Protein AF-A0A8J2KFT9-F1 (afdb_monomer)

InterPro domains:
  IPR001251 CRAL-TRIO lipid binding domain [PF00650] (32-192)
  IPR001251 CRAL-TRIO lipid binding domain [PS50191] (22-198)
  IPR001251 CRAL-TRIO lipid binding domain [SM00516] (22-195)
  IPR001251 CRAL-TRIO lipid binding domain [cd00170] (36-193)

Secondary structure (DSSP, 8-state):
-HHHHHHHHHHTTGGGTTTPPPPGGGTTSS-EEEEEE-TTS-EEEEE-GGG--HHHHHHHS-TTGGGHHHHHHHHHHHHHHTT-B-TTSPBP--EEEEEE-TT--GGG--HHHHHHHHHHHHHHHHHSTT-EEEEEEES--TTHHHHHHHHGGGS-HHHHTTEEE--S-HHHHHHHHHHHS-TTTS-GGGTSS-------

Sequence (200 aa):
MLRKHIQWRELVQYDQISSWDLPDDLHGLLPQGFIGYDDNNFPILLALVGRWNAKKIVQGTSREDAVKPHWKSYDSMKKRMKGKFTKEGVPVTQMSAIVDLSELSLLQGTLQVFRALSDFARGFEANFPELLKTCVVINSPWFLPMFFKFIKPFLSPKTTDKIQFYGYNRDEWVEALRKIFPESSLPTIYGGTNDNYKIS

Radius of gyration: 16.46 Å; Cα contacts (8 Å, |Δi|>4): 327; chains: 1; bounding box: 35×46×44 Å

Foldseek 3Di:
DVVVLVVVCVVLVLVCLLVDDDPPVQPPQWWKFWQAAFLFQATEIETAPLSHPLVCLLVVDPLSVSLSVVSNRVVVRQVSQPPGGGPVRHRHQAHEYEYENQNHDPVSPDPSSLSSLQVNLLCCVVHPPPRYPAYEYEQQDPCNVVSCVSNVVNHDPVHVVRYDYYHHPLVVSLVVCVVTGPLCRDDVSSPHDRPPTDID

Organism: NCBI:txid39272

Structure (mmCIF, N/CA/C/O backbone):
data_AF-A0A8J2KFT9-F1
#
_entry.id   AF-A0A8J2KFT9-F1
#
loop_
_atom_site.group_PDB
_atom_site.id
_atom_site.type_symbol
_atom_site.label_atom_id
_atom_site.label_alt_id
_atom_site.label_comp_id
_atom_site.label_asym_id
_atom_site.label_entity_id
_atom_site.label_seq_id
_atom_site.pdbx_PDB_ins_code
_atom_site.Cartn_x
_atom_site.Cartn_y
_atom_site.Cartn_z
_atom_site.occupancy
_atom_site.B_iso_or_equiv
_atom_site.auth_seq_id
_atom_site.auth_comp_id
_atom_site.auth_asym_id
_atom_site.auth_atom_id
_atom_site.pdbx_PDB_model_num
ATOM 1 N N . MET A 1 1 ? 5.141 21.566 7.202 1.00 79.94 1 MET A N 1
ATOM 2 C CA . MET A 1 1 ? 4.456 20.370 6.664 1.00 79.94 1 MET A CA 1
ATOM 3 C C . MET A 1 1 ? 3.137 20.732 5.986 1.00 79.94 1 MET A C 1
ATOM 5 O O . MET A 1 1 ? 3.042 20.515 4.790 1.00 79.94 1 MET A O 1
ATOM 9 N N . LEU A 1 2 ? 2.192 21.402 6.662 1.00 89.69 2 LEU A N 1
ATOM 10 C CA . LEU A 1 2 ? 0.879 21.732 6.077 1.00 89.69 2 LEU A CA 1
ATOM 11 C C . LEU A 1 2 ? 0.918 22.587 4.789 1.00 89.69 2 LEU A C 1
ATOM 13 O O . LEU A 1 2 ? 0.276 22.228 3.813 1.00 89.69 2 LEU A O 1
ATOM 17 N N . ARG A 1 3 ? 1.709 23.671 4.732 1.00 93.75 3 ARG A N 1
ATOM 18 C CA . ARG A 1 3 ? 1.808 24.515 3.515 1.00 93.75 3 ARG A CA 1
ATOM 19 C C . ARG A 1 3 ? 2.285 23.738 2.280 1.00 93.75 3 ARG A C 1
ATOM 21 O O . ARG A 1 3 ? 1.729 23.900 1.204 1.00 93.75 3 ARG A O 1
ATOM 28 N N . LYS A 1 4 ? 3.282 22.862 2.459 1.00 92.69 4 LYS A N 1
ATOM 29 C CA . LYS A 1 4 ? 3.796 21.990 1.390 1.00 92.69 4 LYS A CA 1
ATOM 30 C C . LYS A 1 4 ? 2.744 20.974 0.942 1.00 92.69 4 LYS A C 1
ATOM 32 O O . LYS A 1 4 ? 2.638 20.712 -0.247 1.00 92.69 4 LYS A O 1
ATOM 37 N N . HIS A 1 5 ? 1.954 20.445 1.880 1.00 93.56 5 HIS A N 1
ATOM 38 C CA . HIS A 1 5 ? 0.833 19.568 1.553 1.00 93.56 5 HIS A CA 1
ATOM 39 C C . HIS A 1 5 ? -0.217 20.287 0.698 1.00 93.56 5 HIS A C 1
ATOM 41 O O . HIS A 1 5 ? -0.624 19.745 -0.319 1.00 93.56 5 HIS A O 1
ATOM 47 N N . ILE A 1 6 ? -0.613 21.514 1.060 1.00 94.44 6 ILE A N 1
ATOM 48 C CA . ILE A 1 6 ? -1.585 22.307 0.283 1.00 94.44 6 ILE A CA 1
ATOM 49 C C . ILE A 1 6 ? -1.083 22.526 -1.151 1.00 94.44 6 ILE A C 1
ATOM 51 O O . ILE A 1 6 ? -1.796 22.206 -2.095 1.00 94.44 6 ILE A O 1
ATOM 55 N N . GLN A 1 7 ? 0.174 22.949 -1.314 1.00 94.12 7 GLN A N 1
ATOM 56 C CA . GLN A 1 7 ? 0.791 23.101 -2.637 1.00 94.12 7 GLN A CA 1
ATOM 57 C C . GLN A 1 7 ? 0.803 21.785 -3.425 1.00 94.12 7 GLN A C 1
ATOM 59 O O . GLN A 1 7 ? 0.492 21.763 -4.610 1.00 94.12 7 GLN A O 1
ATOM 64 N N . TRP A 1 8 ? 1.133 20.667 -2.774 1.00 94.31 8 TRP A N 1
ATOM 65 C CA . TRP A 1 8 ? 1.099 19.356 -3.418 1.00 94.31 8 TRP A CA 1
ATOM 66 C C . TRP A 1 8 ? -0.312 18.977 -3.881 1.00 94.31 8 TRP A C 1
ATOM 68 O O . TRP A 1 8 ? -0.454 18.473 -4.992 1.00 94.31 8 TRP A O 1
ATOM 78 N N . ARG A 1 9 ? -1.352 19.251 -3.077 1.00 94.00 9 ARG A N 1
ATOM 79 C CA . ARG A 1 9 ? -2.749 18.977 -3.453 1.00 94.00 9 ARG A CA 1
ATOM 80 C C . ARG A 1 9 ? -3.152 19.728 -4.714 1.00 94.00 9 ARG A C 1
ATOM 82 O O . ARG A 1 9 ? -3.787 19.127 -5.573 1.00 94.00 9 ARG A O 1
ATOM 89 N N . GLU A 1 10 ? -2.775 21.001 -4.815 1.00 93.25 10 GLU A N 1
ATOM 90 C CA . GLU A 1 10 ? -3.020 21.824 -6.003 1.00 93.25 10 GLU A CA 1
ATOM 91 C C . GLU A 1 10 ? -2.288 21.247 -7.221 1.00 93.25 10 GLU A C 1
ATOM 93 O O . GLU A 1 10 ? -2.910 21.004 -8.253 1.00 93.25 10 GLU A O 1
ATOM 98 N N . LEU A 1 11 ? -0.993 20.938 -7.075 1.00 90.12 11 LEU A N 1
ATOM 99 C CA . LEU A 1 11 ? -0.152 20.411 -8.156 1.00 90.12 11 LEU A CA 1
ATOM 100 C C . LEU A 1 11 ? -0.664 19.088 -8.733 1.00 90.12 11 LEU A C 1
ATOM 102 O O . LEU A 1 11 ? -0.638 18.899 -9.945 1.00 90.12 11 LEU A O 1
ATOM 106 N N . VAL A 1 12 ? -1.111 18.162 -7.881 1.00 89.00 12 VAL A N 1
ATOM 107 C CA . VAL A 1 12 ? -1.587 16.842 -8.334 1.00 89.00 12 VAL A CA 1
ATOM 108 C C . VAL A 1 12 ? -3.100 16.781 -8.527 1.00 89.00 12 VAL A C 1
ATOM 110 O O . VAL A 1 12 ? -3.619 15.698 -8.802 1.00 89.00 12 VAL A O 1
ATOM 113 N N . GLN A 1 13 ? -3.802 17.910 -8.366 1.00 91.31 13 GLN A N 1
ATOM 114 C CA . GLN A 1 13 ? -5.266 17.988 -8.407 1.00 91.31 13 GLN A CA 1
ATOM 115 C C . GLN A 1 13 ? -5.924 16.970 -7.459 1.00 91.31 13 GLN A C 1
ATOM 117 O O . GLN A 1 13 ? -6.900 16.301 -7.798 1.00 91.31 13 GLN A O 1
ATOM 122 N N . TYR A 1 14 ? -5.369 16.824 -6.247 1.00 92.94 14 TYR A N 1
ATOM 123 C CA . TYR A 1 14 ? -5.754 15.756 -5.319 1.00 92.94 14 TYR A CA 1
ATOM 124 C C . TYR A 1 14 ? -7.242 15.814 -4.946 1.00 92.94 14 TYR A C 1
ATOM 126 O O . TYR A 1 14 ? -7.879 14.778 -4.796 1.00 92.94 14 TYR A O 1
ATOM 134 N N . ASP A 1 15 ? -7.826 17.009 -4.838 1.00 92.12 15 ASP A N 1
ATOM 135 C CA . ASP A 1 15 ? -9.256 17.181 -4.552 1.00 92.12 15 ASP A CA 1
ATOM 136 C C . ASP A 1 15 ? -10.173 16.603 -5.645 1.00 92.12 15 ASP A C 1
ATOM 138 O O . ASP A 1 15 ? -11.298 16.199 -5.354 1.00 92.12 15 ASP A O 1
ATOM 142 N N . GLN A 1 16 ? -9.684 16.502 -6.887 1.00 92.69 16 GLN A N 1
ATOM 143 C CA . GLN A 1 16 ? -10.397 15.887 -8.010 1.00 92.69 16 GLN A CA 1
ATOM 144 C C . GLN A 1 16 ? -9.904 14.465 -8.334 1.00 92.69 16 GLN A C 1
ATOM 146 O O . GLN A 1 16 ? -10.405 13.855 -9.276 1.00 92.69 16 GLN A O 1
ATOM 151 N N . ILE A 1 17 ? -8.975 13.888 -7.555 1.00 92.75 17 ILE A N 1
ATOM 152 C CA . ILE A 1 17 ? -8.309 12.611 -7.891 1.00 92.75 17 ILE A CA 1
ATOM 153 C C . ILE A 1 17 ? -9.275 11.431 -8.035 1.00 92.75 17 ILE A C 1
ATOM 155 O O . ILE A 1 17 ? -9.003 10.480 -8.759 1.00 92.75 17 ILE A O 1
ATOM 159 N N . SER A 1 18 ? -10.424 11.485 -7.361 1.00 88.56 18 SER A N 1
ATOM 160 C CA . SER A 1 18 ? -11.466 10.467 -7.510 1.00 88.56 18 SER A CA 1
ATOM 161 C C . SER A 1 18 ? -12.093 10.438 -8.901 1.00 88.56 18 SER A C 1
ATOM 163 O O . SER A 1 18 ? -12.503 9.367 -9.340 1.00 88.56 18 SER A O 1
ATOM 165 N N . SER A 1 19 ? -12.154 11.590 -9.568 1.00 88.56 19 SER A N 1
ATOM 166 C CA . SER A 1 19 ? -12.672 11.744 -10.930 1.00 88.56 19 SER A CA 1
ATOM 167 C C . SER A 1 19 ? -11.572 11.649 -11.987 1.00 88.56 19 SER A C 1
ATOM 169 O O . SER A 1 19 ? -11.867 11.704 -13.173 1.00 88.56 19 SER A O 1
ATOM 171 N N . TRP A 1 20 ? -10.304 11.556 -11.575 1.00 87.44 20 TRP A N 1
ATOM 172 C CA . TRP A 1 20 ? -9.208 11.308 -12.500 1.00 87.44 20 TRP A CA 1
ATOM 173 C C . TRP A 1 20 ? -9.267 9.858 -12.958 1.00 87.44 20 TRP A C 1
ATOM 175 O O . TRP A 1 20 ? -9.186 8.949 -12.126 1.00 87.44 20 TRP A O 1
ATOM 185 N N . ASP A 1 21 ? -9.382 9.642 -14.261 1.00 80.12 21 ASP A N 1
ATOM 186 C CA . ASP A 1 21 ? -9.360 8.311 -14.846 1.00 80.12 21 ASP A CA 1
ATOM 187 C C . ASP A 1 21 ? -7.985 7.989 -15.405 1.00 80.12 21 ASP A C 1
ATOM 189 O O . ASP A 1 21 ? -7.297 8.821 -16.003 1.00 80.12 21 ASP A O 1
ATOM 193 N N . LEU A 1 22 ? -7.572 6.757 -15.130 1.00 76.88 22 LEU A N 1
ATOM 194 C CA . LEU A 1 22 ? -6.366 6.210 -15.705 1.00 76.88 22 LEU A CA 1
ATOM 195 C C . LEU A 1 22 ? -6.661 5.970 -17.201 1.00 76.88 22 LEU A C 1
ATOM 197 O O . LEU A 1 22 ? -7.774 5.565 -17.527 1.00 76.88 22 LEU A O 1
ATOM 201 N N . PRO A 1 23 ? -5.722 6.241 -18.121 1.00 81.69 23 PRO A N 1
ATOM 202 C CA . PRO A 1 23 ? -5.913 5.897 -19.525 1.00 81.69 23 PRO A CA 1
ATOM 203 C C . PRO A 1 23 ? -6.321 4.426 -19.689 1.00 81.69 23 PRO A C 1
ATOM 205 O O . PRO A 1 23 ? -5.797 3.560 -18.983 1.00 81.69 23 PRO A O 1
ATOM 208 N N . ASP A 1 24 ? -7.244 4.144 -20.612 1.00 83.44 24 ASP A N 1
ATOM 209 C CA . ASP A 1 24 ? -7.849 2.812 -20.766 1.00 83.44 24 ASP A CA 1
ATOM 210 C C . ASP A 1 24 ? -6.809 1.701 -20.976 1.00 83.44 24 ASP A C 1
ATOM 212 O O . ASP A 1 24 ? -6.959 0.588 -20.472 1.00 83.44 24 ASP A O 1
AT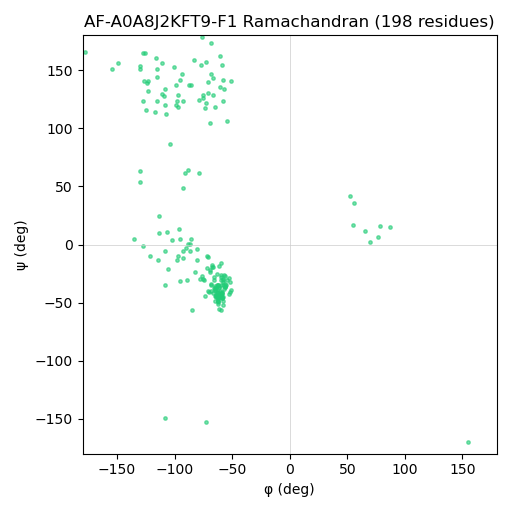OM 216 N N . ASP A 1 25 ? -5.711 2.001 -21.674 1.00 82.06 25 ASP A N 1
ATOM 217 C CA . ASP A 1 25 ? -4.616 1.066 -21.938 1.00 82.06 25 ASP A CA 1
ATOM 218 C C . ASP A 1 25 ? -3.774 0.730 -20.692 1.00 82.06 25 ASP A C 1
ATOM 220 O O . ASP A 1 25 ? -2.954 -0.202 -20.719 1.00 82.06 25 ASP A O 1
ATOM 224 N N . LEU A 1 26 ? -3.988 1.466 -19.601 1.00 81.69 26 LEU A N 1
ATOM 225 C CA . LEU A 1 26 ? -3.304 1.326 -18.325 1.00 81.69 26 LEU A CA 1
ATOM 226 C C . LEU A 1 26 ? -4.191 0.738 -17.214 1.00 81.69 26 LEU A C 1
ATOM 228 O O . LEU A 1 26 ? -3.684 0.418 -16.134 1.00 81.69 26 LEU A O 1
ATOM 232 N N . HIS A 1 27 ? -5.484 0.524 -17.474 1.00 84.25 27 HIS A N 1
ATOM 233 C CA . HIS A 1 27 ? -6.384 -0.184 -16.562 1.00 84.25 27 HIS A CA 1
ATOM 234 C C . HIS A 1 27 ? -5.895 -1.607 -16.247 1.00 84.25 27 HIS A C 1
ATOM 236 O O . HIS A 1 27 ? -5.340 -2.305 -17.096 1.00 84.25 27 HIS A O 1
ATOM 242 N N . GLY A 1 28 ? -6.072 -2.033 -14.991 1.00 85.69 28 GLY A N 1
ATOM 243 C CA . GLY A 1 28 ? -5.663 -3.357 -14.511 1.00 85.69 28 GLY A CA 1
ATOM 244 C C . GLY A 1 28 ? -4.149 -3.584 -14.401 1.00 85.69 28 GLY A C 1
ATOM 245 O O . GLY A 1 28 ? -3.729 -4.678 -14.032 1.00 85.69 28 GLY A O 1
ATOM 246 N N . LEU A 1 29 ? -3.304 -2.585 -14.688 1.00 89.31 29 LEU A N 1
ATOM 247 C CA . LEU A 1 29 ? -1.845 -2.725 -14.571 1.00 89.31 29 LEU A CA 1
ATOM 248 C C . LEU A 1 29 ? -1.320 -2.563 -13.140 1.00 89.31 29 LEU A C 1
ATOM 250 O O . LEU A 1 29 ? -0.156 -2.871 -12.888 1.00 89.31 29 LEU A O 1
ATOM 254 N N . LEU A 1 30 ? -2.140 -2.063 -12.216 1.00 90.56 30 LEU A N 1
ATOM 255 C CA . LEU A 1 30 ? -1.798 -1.879 -10.804 1.00 90.56 30 LEU A CA 1
ATOM 256 C C . LEU A 1 30 ? -2.891 -2.482 -9.915 1.00 90.56 30 LEU A C 1
ATOM 258 O O . LEU A 1 30 ? -3.535 -1.732 -9.180 1.00 90.56 30 LEU A O 1
ATOM 262 N N . PRO A 1 31 ? -3.110 -3.811 -9.972 1.00 93.81 31 PRO A N 1
ATOM 263 C CA . PRO A 1 31 ? -4.129 -4.472 -9.173 1.00 93.81 31 PRO A CA 1
ATOM 264 C C . PRO A 1 31 ? -3.957 -4.149 -7.687 1.00 93.81 31 PRO A C 1
ATOM 266 O O . PRO A 1 31 ? -3.038 -4.632 -7.016 1.00 93.81 31 PRO A O 1
ATOM 269 N N . GLN A 1 32 ? -4.852 -3.307 -7.178 1.00 94.56 32 GLN A N 1
ATOM 270 C CA . GLN A 1 32 ? -5.013 -2.999 -5.761 1.00 94.56 32 GLN A CA 1
ATOM 271 C C . GLN A 1 32 ? -6.478 -2.658 -5.446 1.00 94.56 32 GLN A C 1
ATOM 273 O O . GLN A 1 32 ? -7.239 -2.271 -6.329 1.00 94.56 32 GLN A O 1
ATOM 278 N N . GLY A 1 33 ? -6.915 -2.812 -4.199 1.00 94.19 33 GLY A N 1
ATOM 279 C CA . GLY A 1 33 ? -8.313 -2.554 -3.868 1.00 94.19 33 GLY A CA 1
ATOM 280 C C . GLY A 1 33 ? -8.674 -2.709 -2.402 1.00 94.19 33 GLY A C 1
ATOM 281 O O . GLY A 1 33 ? -7.926 -3.252 -1.593 1.00 94.19 33 GLY A O 1
ATOM 282 N N . PHE A 1 34 ? -9.854 -2.199 -2.065 1.00 96.50 34 PHE A N 1
ATOM 283 C CA . PHE A 1 34 ? -10.467 -2.382 -0.755 1.00 96.50 34 PHE A CA 1
ATOM 284 C C . PHE A 1 34 ? -11.026 -3.799 -0.634 1.00 96.50 34 PHE A C 1
ATOM 286 O O . PHE A 1 34 ? -11.823 -4.205 -1.480 1.00 96.50 34 PHE A O 1
ATOM 293 N N . ILE A 1 35 ? -10.671 -4.507 0.438 1.00 97.06 35 ILE A N 1
ATOM 294 C CA . ILE A 1 35 ? -11.149 -5.883 0.665 1.00 97.06 35 ILE A CA 1
ATOM 295 C C . ILE A 1 35 ? -12.049 -6.039 1.890 1.00 97.06 35 ILE A C 1
ATOM 297 O O . ILE A 1 35 ? -12.717 -7.053 2.026 1.00 97.06 35 ILE A O 1
ATOM 301 N N . GLY A 1 36 ? -12.112 -5.042 2.770 1.00 96.62 36 GLY A N 1
ATOM 302 C CA . GLY A 1 36 ? -12.897 -5.137 3.995 1.00 96.62 36 GLY A CA 1
ATOM 303 C C . GLY A 1 36 ? -12.373 -4.225 5.093 1.00 96.62 36 GLY A C 1
ATOM 304 O O . GLY A 1 36 ? -11.515 -3.370 4.864 1.00 96.62 36 GLY A O 1
ATOM 305 N N . TYR A 1 37 ? -12.905 -4.411 6.293 1.00 97.75 37 TYR A N 1
ATOM 306 C CA . TYR A 1 37 ? -12.496 -3.683 7.490 1.00 97.75 37 TYR A CA 1
ATOM 307 C C . TYR A 1 37 ? -11.875 -4.644 8.499 1.00 97.75 37 TYR A C 1
ATOM 309 O O . TYR A 1 37 ? -12.241 -5.817 8.546 1.00 97.75 37 TYR A O 1
ATOM 317 N N . ASP A 1 38 ? -10.954 -4.161 9.321 1.00 96.19 38 ASP A N 1
ATOM 318 C CA . ASP A 1 38 ? -10.579 -4.902 10.519 1.00 96.19 38 ASP A CA 1
ATOM 319 C C . ASP A 1 38 ? -11.645 -4.769 11.623 1.00 96.19 38 ASP A C 1
ATOM 321 O O . ASP A 1 38 ? -12.646 -4.059 11.479 1.00 96.19 38 ASP A O 1
ATOM 325 N N . ASP A 1 39 ? -11.406 -5.432 12.754 1.00 96.12 39 ASP A N 1
ATOM 326 C CA . ASP A 1 39 ? -12.308 -5.433 13.909 1.00 96.12 39 ASP A CA 1
ATOM 327 C C . ASP A 1 39 ? -12.586 -4.049 14.509 1.00 96.12 39 ASP A C 1
ATOM 329 O O . ASP A 1 39 ? -13.531 -3.900 15.285 1.00 96.12 39 ASP A O 1
ATOM 333 N N . ASN A 1 40 ? -11.775 -3.047 14.172 1.00 96.94 40 ASN A N 1
ATOM 334 C CA . ASN A 1 40 ? -11.889 -1.674 14.645 1.00 96.94 40 ASN A CA 1
ATOM 335 C C . ASN A 1 40 ? -12.248 -0.699 13.519 1.00 96.94 40 ASN A C 1
ATOM 337 O O . ASN A 1 40 ? -11.997 0.499 13.636 1.00 96.94 40 ASN A O 1
ATOM 341 N N . ASN A 1 41 ? -12.890 -1.193 12.455 1.00 97.56 41 ASN A N 1
ATOM 342 C CA . ASN A 1 41 ? -13.367 -0.400 11.325 1.00 97.56 41 ASN A CA 1
ATOM 343 C C . ASN A 1 41 ? -12.261 0.260 10.481 1.00 97.56 41 ASN A C 1
ATOM 345 O O . ASN A 1 41 ? -12.577 1.092 9.622 1.00 97.56 41 ASN A O 1
ATOM 349 N N . PHE A 1 42 ? -10.986 -0.102 10.654 1.00 98.00 42 PHE A N 1
ATOM 350 C CA . PHE A 1 42 ? -9.926 0.391 9.777 1.00 98.00 42 PHE A CA 1
ATOM 351 C C . PHE A 1 42 ? -10.010 -0.339 8.426 1.00 98.00 42 PHE A C 1
ATOM 353 O O . PHE A 1 42 ? -10.034 -1.572 8.399 1.00 98.00 42 PHE A O 1
ATOM 360 N N . PRO A 1 43 ? -10.089 0.374 7.287 1.00 98.06 43 PRO A N 1
ATOM 361 C CA . PRO A 1 43 ? -10.163 -0.266 5.981 1.00 98.06 43 PRO A CA 1
ATOM 362 C C . PRO A 1 43 ? -8.850 -0.970 5.629 1.00 98.06 43 PRO A C 1
ATOM 364 O O . PRO A 1 43 ? -7.760 -0.503 5.973 1.00 98.06 43 PRO A O 1
ATOM 367 N N . ILE A 1 44 ? -8.976 -2.077 4.901 1.00 98.25 44 ILE A N 1
ATOM 368 C CA . ILE A 1 44 ? -7.866 -2.919 4.464 1.00 98.25 44 ILE A CA 1
ATOM 369 C C . ILE A 1 44 ? -7.683 -2.741 2.954 1.00 98.25 44 ILE A C 1
ATOM 371 O O . ILE A 1 44 ? -8.597 -3.010 2.166 1.00 98.25 44 ILE A O 1
ATOM 375 N N . LEU A 1 45 ? -6.496 -2.282 2.558 1.00 97.88 45 LEU A N 1
ATOM 376 C CA . LEU A 1 45 ? -6.047 -2.235 1.169 1.00 97.88 45 LEU A CA 1
ATOM 377 C C . LEU A 1 45 ? -5.269 -3.517 0.848 1.00 97.88 45 LEU A C 1
ATOM 379 O O . LEU A 1 45 ? -4.257 -3.790 1.485 1.00 97.88 45 LEU A O 1
ATOM 383 N N . LEU A 1 46 ? -5.690 -4.260 -0.169 1.00 98.00 46 LEU A N 1
ATOM 384 C CA . LEU A 1 46 ? -4.900 -5.330 -0.775 1.00 98.00 46 LEU A CA 1
ATOM 385 C C . LEU A 1 46 ? -4.190 -4.788 -2.014 1.00 98.00 46 LEU A C 1
ATOM 387 O O . LEU A 1 46 ? -4.841 -4.208 -2.879 1.00 98.00 46 LEU A O 1
ATOM 391 N N . ALA A 1 47 ? -2.881 -4.993 -2.119 1.00 97.19 47 ALA A N 1
ATOM 392 C CA . ALA A 1 47 ? -2.079 -4.611 -3.275 1.00 97.19 47 ALA A CA 1
ATOM 393 C C . ALA A 1 47 ? -1.330 -5.832 -3.821 1.00 97.19 47 ALA A C 1
ATOM 395 O O . ALA A 1 47 ? -0.450 -6.380 -3.157 1.00 97.19 47 ALA A O 1
ATOM 396 N N . LEU A 1 48 ? -1.655 -6.245 -5.048 1.00 96.94 48 LEU A N 1
ATOM 397 C CA . LEU A 1 48 ? -1.018 -7.380 -5.720 1.00 96.94 48 LEU A CA 1
ATOM 398 C C . LEU A 1 48 ? 0.223 -6.907 -6.478 1.00 96.94 48 LEU A C 1
ATOM 400 O O . LEU A 1 48 ? 0.272 -6.946 -7.706 1.00 96.94 48 LEU A O 1
ATOM 404 N N . VAL A 1 49 ? 1.217 -6.414 -5.740 1.00 95.50 49 VAL A N 1
ATOM 405 C CA . VAL A 1 49 ? 2.417 -5.770 -6.299 1.00 95.50 49 VAL A CA 1
ATOM 406 C C . VAL A 1 49 ? 3.181 -6.692 -7.246 1.00 95.50 49 VAL A C 1
ATOM 408 O O . VAL A 1 49 ? 3.693 -6.223 -8.261 1.00 95.50 49 VAL A O 1
ATOM 411 N N . GLY A 1 50 ? 3.210 -8.002 -6.981 1.00 93.50 50 GLY A N 1
ATOM 412 C CA . GLY A 1 50 ? 3.811 -8.963 -7.910 1.00 93.50 50 GLY A CA 1
ATOM 413 C C . GLY A 1 50 ? 3.206 -8.901 -9.320 1.00 93.50 50 GLY A C 1
ATOM 414 O O . GLY A 1 50 ? 3.925 -9.006 -10.307 1.00 93.50 50 GLY A O 1
ATOM 415 N N . ARG A 1 51 ? 1.904 -8.609 -9.421 1.00 94.88 51 ARG A N 1
ATOM 416 C CA . ARG A 1 51 ? 1.149 -8.524 -10.682 1.00 94.88 51 ARG A CA 1
ATOM 417 C C . ARG A 1 51 ? 1.182 -7.145 -11.333 1.00 94.88 51 ARG A C 1
ATOM 419 O O . ARG A 1 51 ? 0.553 -6.938 -12.368 1.00 94.88 51 ARG A O 1
ATOM 426 N N . TRP A 1 52 ? 1.872 -6.178 -10.736 1.00 94.31 52 TRP A N 1
ATOM 427 C CA . TRP A 1 52 ? 1.935 -4.834 -11.292 1.00 94.31 52 TRP A CA 1
ATOM 428 C C . TRP A 1 52 ? 2.773 -4.796 -12.567 1.00 94.31 52 TRP A C 1
ATOM 430 O O . TRP A 1 52 ? 3.948 -5.170 -12.577 1.00 94.31 52 TRP A O 1
ATOM 440 N N . ASN A 1 53 ? 2.232 -4.198 -13.623 1.00 93.19 53 ASN A N 1
ATOM 441 C CA . ASN A 1 53 ? 3.011 -3.820 -14.795 1.00 93.19 53 ASN A CA 1
ATOM 442 C C . ASN A 1 53 ? 3.552 -2.391 -14.642 1.00 93.19 53 ASN A C 1
ATOM 444 O O . ASN A 1 53 ? 3.245 -1.485 -15.420 1.00 93.19 53 ASN A O 1
ATOM 448 N N . ALA A 1 54 ? 4.383 -2.193 -13.615 1.00 90.38 54 ALA A N 1
ATOM 449 C CA . ALA A 1 54 ? 4.960 -0.889 -13.290 1.00 90.38 54 ALA A CA 1
ATOM 450 C C . ALA A 1 54 ? 5.772 -0.303 -14.455 1.00 90.38 54 ALA A C 1
ATOM 452 O O . ALA A 1 54 ? 5.781 0.908 -14.648 1.00 90.38 54 ALA A O 1
ATOM 453 N N . LYS A 1 55 ? 6.413 -1.158 -15.265 1.00 91.50 55 LYS A N 1
ATOM 454 C CA . LYS A 1 55 ? 7.157 -0.736 -16.457 1.00 91.50 55 LYS A CA 1
ATOM 455 C C . LYS A 1 55 ? 6.240 -0.073 -17.486 1.00 91.50 55 LYS A C 1
ATOM 457 O O . LYS A 1 55 ? 6.569 1.006 -17.962 1.00 91.50 55 LYS A O 1
ATOM 462 N N . LYS A 1 56 ? 5.098 -0.689 -17.811 1.00 91.50 56 LYS A N 1
ATOM 463 C CA . LYS A 1 56 ? 4.144 -0.111 -18.766 1.00 91.50 56 LYS A CA 1
ATOM 464 C C . LYS A 1 56 ? 3.544 1.195 -18.237 1.00 91.50 56 LYS A C 1
ATOM 466 O O . LYS A 1 56 ? 3.422 2.133 -19.010 1.00 91.50 56 LYS A O 1
ATOM 471 N N . ILE A 1 57 ? 3.278 1.297 -16.930 1.00 89.94 57 ILE A N 1
ATOM 472 C CA . ILE A 1 57 ? 2.832 2.554 -16.304 1.00 89.94 57 ILE A CA 1
ATOM 473 C C . ILE A 1 57 ? 3.872 3.664 -16.490 1.00 89.94 57 ILE A C 1
ATOM 475 O O . ILE A 1 57 ? 3.562 4.684 -17.091 1.00 89.94 57 ILE A O 1
ATOM 479 N N . VAL A 1 58 ? 5.122 3.462 -16.054 1.00 90.88 58 VAL A N 1
ATOM 480 C CA . VAL A 1 58 ? 6.147 4.525 -16.134 1.00 90.88 58 VAL A CA 1
ATOM 481 C C . VAL A 1 58 ? 6.552 4.884 -17.568 1.00 90.88 58 VAL A C 1
ATOM 483 O O . VAL A 1 58 ? 7.149 5.934 -17.780 1.00 90.88 58 VAL A O 1
ATOM 486 N N . GLN A 1 59 ? 6.261 4.017 -18.543 1.00 89.94 59 GLN A N 1
ATOM 487 C CA . GLN A 1 59 ? 6.472 4.279 -19.969 1.00 89.94 59 GLN A CA 1
ATOM 488 C C . GLN A 1 59 ? 5.265 4.951 -20.637 1.00 89.94 59 GLN A C 1
ATOM 490 O O . GLN A 1 59 ? 5.450 5.687 -21.603 1.00 89.94 59 GLN A O 1
ATOM 495 N N . GLY A 1 60 ? 4.053 4.675 -20.153 1.00 87.00 60 GLY A N 1
ATOM 496 C CA . GLY A 1 60 ? 2.797 5.179 -20.709 1.00 87.00 60 GLY A CA 1
ATOM 497 C C . GLY A 1 60 ? 2.304 6.478 -20.074 1.00 87.00 60 GLY A C 1
ATOM 498 O O . GLY A 1 60 ? 1.396 7.102 -20.612 1.00 87.00 60 GLY A O 1
ATOM 499 N N . THR A 1 61 ? 2.883 6.909 -18.950 1.00 86.31 61 THR A N 1
ATOM 500 C CA . THR A 1 61 ? 2.474 8.134 -18.248 1.00 86.31 61 THR A CA 1
ATOM 501 C C . THR A 1 61 ? 3.638 9.077 -17.981 1.00 86.31 61 THR A C 1
ATOM 503 O O . THR A 1 61 ? 4.807 8.689 -17.992 1.00 86.31 61 THR A O 1
ATOM 506 N N . SER A 1 62 ? 3.316 10.329 -17.642 1.00 87.56 62 SER A N 1
ATOM 507 C CA . SER A 1 62 ? 4.282 11.207 -16.983 1.00 87.56 62 SER A CA 1
ATOM 508 C C . SER A 1 62 ? 4.727 10.608 -15.639 1.00 87.56 62 SER A C 1
ATOM 510 O O . SER A 1 62 ? 4.068 9.731 -15.064 1.00 87.56 62 SER A O 1
ATOM 512 N N . ARG A 1 63 ? 5.855 11.092 -15.111 1.00 83.50 63 ARG A N 1
ATOM 513 C CA . ARG A 1 63 ? 6.368 10.677 -13.798 1.00 83.50 63 ARG A CA 1
ATOM 514 C C . ARG A 1 63 ? 5.384 11.027 -12.679 1.00 83.50 63 ARG A C 1
ATOM 516 O O . ARG A 1 63 ? 5.240 10.268 -11.725 1.00 83.50 63 ARG A O 1
ATOM 523 N N . GLU A 1 64 ? 4.714 12.165 -12.808 1.00 81.50 64 GLU A N 1
ATOM 524 C CA . GLU A 1 64 ? 3.704 12.667 -11.883 1.00 81.50 64 GLU A CA 1
ATOM 525 C C . GLU A 1 64 ? 2.435 11.804 -11.913 1.00 81.50 64 GLU A C 1
ATOM 527 O O . GLU A 1 64 ? 1.866 11.501 -10.862 1.00 81.50 64 GLU A O 1
ATOM 532 N N . ASP A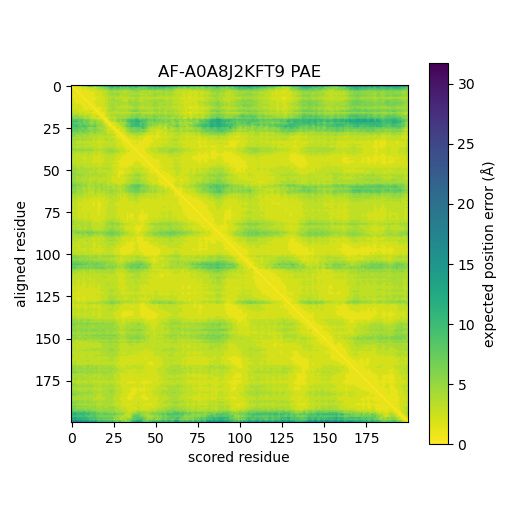 1 65 ? 2.015 11.364 -13.100 1.00 86.12 65 ASP A N 1
ATOM 533 C CA . ASP A 1 65 ? 0.822 10.532 -13.275 1.00 86.12 65 ASP A CA 1
ATOM 534 C C . ASP A 1 65 ? 1.047 9.074 -12.857 1.00 86.12 65 ASP A C 1
ATOM 536 O O . ASP A 1 65 ? 0.111 8.428 -12.386 1.00 86.12 65 ASP A O 1
ATOM 540 N N . ALA A 1 66 ? 2.285 8.572 -12.927 1.00 88.38 66 ALA A N 1
ATOM 541 C CA . ALA A 1 66 ? 2.618 7.189 -12.573 1.00 88.38 66 ALA A CA 1
ATOM 542 C C . ALA A 1 66 ? 2.228 6.817 -11.129 1.00 88.38 66 ALA A C 1
ATOM 544 O O . ALA A 1 66 ? 1.974 5.651 -10.830 1.00 88.38 66 ALA A O 1
ATOM 545 N N . VAL A 1 67 ? 2.163 7.802 -10.225 1.00 89.69 67 VAL A N 1
ATOM 546 C CA . VAL A 1 67 ? 1.803 7.608 -8.809 1.00 89.69 67 VAL A CA 1
ATOM 547 C C . VAL A 1 67 ? 0.334 7.917 -8.494 1.00 89.69 67 VAL A C 1
ATOM 549 O O . VAL A 1 67 ? -0.151 7.546 -7.421 1.00 89.69 67 VAL A O 1
ATOM 552 N N . LYS A 1 68 ? -0.403 8.566 -9.409 1.00 89.38 68 LYS A N 1
ATOM 553 C CA . LYS A 1 68 ? -1.815 8.945 -9.208 1.00 89.38 68 LYS A CA 1
ATOM 554 C C . LYS A 1 68 ? -2.742 7.772 -8.872 1.00 89.38 68 LYS A C 1
ATOM 556 O O . LYS A 1 68 ? -3.601 7.969 -8.008 1.00 89.38 68 LYS A O 1
ATOM 561 N N . PRO A 1 69 ? -2.569 6.553 -9.423 1.00 89.56 69 PRO A N 1
ATOM 562 C CA . PRO A 1 69 ? -3.378 5.400 -9.023 1.00 89.56 69 PRO A CA 1
ATOM 563 C C . PRO A 1 69 ? -3.323 5.100 -7.517 1.00 89.56 69 PRO A C 1
ATOM 565 O O . PRO A 1 69 ? -4.340 4.751 -6.909 1.00 89.56 69 PRO A O 1
ATOM 568 N N . HIS A 1 70 ? -2.165 5.295 -6.876 1.00 91.94 70 HIS A N 1
ATOM 569 C CA . HIS A 1 70 ? -2.043 5.134 -5.426 1.00 91.94 70 HIS A CA 1
ATOM 570 C C . HIS A 1 70 ? -2.757 6.257 -4.668 1.00 91.94 70 HIS A C 1
ATOM 572 O O . HIS A 1 70 ? -3.455 5.992 -3.691 1.00 91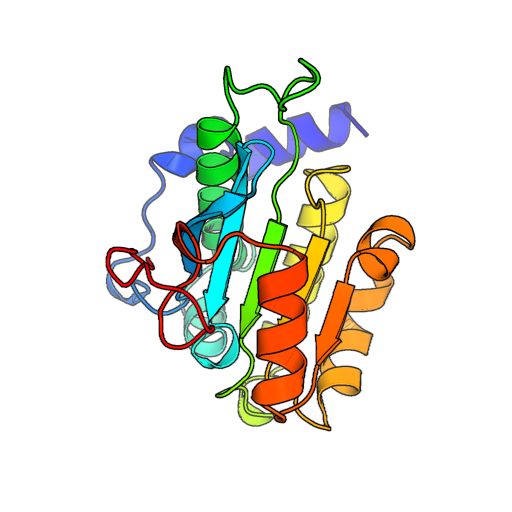.94 70 HIS A O 1
ATOM 578 N N . TRP A 1 71 ? -2.661 7.504 -5.141 1.00 93.44 71 TRP A N 1
ATOM 579 C CA . TRP A 1 71 ? -3.381 8.635 -4.545 1.00 93.44 71 TRP A CA 1
ATOM 580 C C . TRP A 1 71 ? -4.899 8.475 -4.641 1.00 93.44 71 TRP A C 1
ATOM 582 O O . TRP A 1 71 ? -5.587 8.716 -3.649 1.00 93.44 71 TRP A O 1
ATOM 592 N N . LYS A 1 72 ? -5.413 7.991 -5.780 1.00 92.31 72 LYS A N 1
ATOM 593 C CA . LYS A 1 72 ? -6.833 7.646 -5.961 1.00 92.31 72 LYS A CA 1
ATOM 594 C C . LYS A 1 72 ? -7.265 6.555 -4.978 1.00 92.31 72 LYS A C 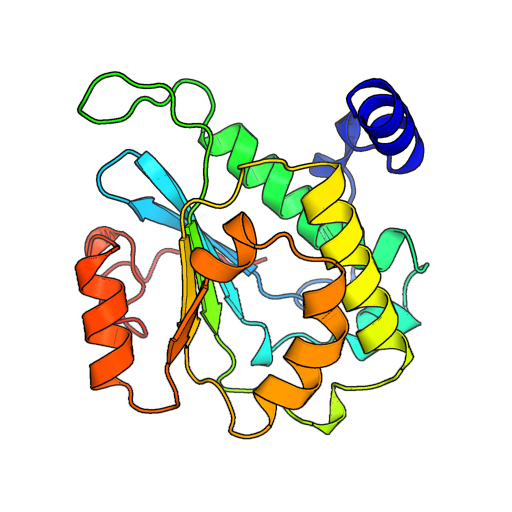1
ATOM 596 O O . LYS A 1 72 ? -8.300 6.686 -4.323 1.00 92.31 72 LYS A O 1
ATOM 601 N N . SER A 1 73 ? -6.439 5.523 -4.798 1.00 92.62 73 SER A N 1
ATOM 602 C CA . SER A 1 73 ? -6.696 4.457 -3.820 1.00 92.62 73 SER A CA 1
ATOM 603 C C . SER A 1 73 ? -6.742 4.994 -2.387 1.00 92.62 73 SER A C 1
ATOM 605 O O . SER A 1 73 ? -7.669 4.680 -1.643 1.00 92.62 73 SER A O 1
ATOM 607 N N . TYR A 1 74 ? -5.808 5.863 -1.999 1.00 94.50 74 TYR A N 1
ATOM 608 C CA . TYR A 1 74 ? -5.794 6.467 -0.663 1.00 94.50 74 TYR A CA 1
ATOM 609 C C . TYR A 1 74 ? -6.946 7.439 -0.429 1.00 94.50 74 TYR A C 1
ATOM 611 O O . TYR A 1 74 ? -7.483 7.478 0.677 1.00 94.50 74 TYR A O 1
ATOM 619 N N . ASP A 1 75 ? -7.372 8.185 -1.446 1.00 95.00 75 ASP A N 1
ATOM 620 C CA . ASP A 1 75 ? -8.589 8.991 -1.362 1.00 95.00 75 ASP A CA 1
ATOM 621 C C . ASP A 1 75 ? -9.825 8.111 -1.122 1.00 95.00 75 ASP A C 1
ATOM 623 O O . ASP A 1 75 ? -10.618 8.386 -0.218 1.00 95.00 75 ASP A O 1
ATOM 627 N N . SER A 1 76 ? -9.936 6.987 -1.841 1.00 94.19 76 SER A N 1
ATOM 628 C CA . SER A 1 76 ? -10.991 5.991 -1.612 1.00 94.19 76 SER A CA 1
ATOM 629 C C . SER A 1 76 ? -10.965 5.443 -0.179 1.00 94.19 76 SER A C 1
ATOM 631 O O . SER A 1 76 ? -12.005 5.393 0.480 1.00 94.19 76 SER A O 1
ATOM 633 N N . MET A 1 77 ? -9.784 5.101 0.350 1.00 96.12 77 MET A N 1
ATOM 634 C CA . MET A 1 77 ? -9.646 4.639 1.737 1.00 96.12 77 MET A CA 1
ATOM 635 C C . MET A 1 77 ? -10.060 5.716 2.741 1.00 96.12 77 MET A C 1
ATOM 637 O O . MET A 1 77 ? -10.860 5.434 3.628 1.00 96.12 77 MET A O 1
ATOM 641 N N . LYS A 1 78 ? -9.605 6.966 2.581 1.00 95.75 78 LYS A N 1
ATOM 642 C CA . LYS A 1 78 ? -9.994 8.082 3.464 1.00 95.75 78 LYS A CA 1
ATOM 643 C C . LYS A 1 78 ? -11.504 8.315 3.463 1.00 95.75 78 LYS A C 1
ATOM 645 O O . LYS A 1 78 ? -12.098 8.512 4.521 1.00 95.75 78 LYS A O 1
ATOM 650 N N . LYS A 1 79 ? -12.155 8.236 2.299 1.00 95.81 79 LYS A N 1
ATOM 651 C CA . LYS A 1 79 ? -13.621 8.329 2.197 1.00 95.81 79 LYS A CA 1
ATOM 652 C C . LYS A 1 79 ? -14.322 7.212 2.964 1.00 95.81 79 LYS A C 1
ATOM 654 O O . LYS A 1 79 ? -15.327 7.475 3.616 1.00 95.81 79 LYS A O 1
ATOM 659 N N . ARG A 1 80 ? -13.768 5.995 2.952 1.00 96.50 80 ARG A N 1
ATOM 660 C CA . ARG A 1 80 ? -14.292 4.841 3.704 1.00 96.50 80 ARG A CA 1
ATOM 661 C C . ARG A 1 80 ? -14.133 4.964 5.215 1.00 96.50 80 ARG A C 1
ATOM 663 O O . ARG A 1 80 ? -14.869 4.284 5.922 1.00 96.50 80 ARG A O 1
ATOM 670 N N . MET A 1 81 ? -13.203 5.788 5.696 1.00 97.56 81 MET A N 1
ATOM 671 C CA . MET A 1 81 ? -13.001 6.069 7.123 1.00 97.56 81 MET A CA 1
ATOM 672 C C . MET A 1 81 ? -13.970 7.133 7.660 1.00 97.56 81 MET A C 1
ATOM 674 O O . MET A 1 81 ? -14.239 7.179 8.858 1.00 97.56 81 MET A O 1
ATOM 678 N N . LYS A 1 82 ? -14.505 8.003 6.791 1.00 96.56 82 LYS A N 1
ATOM 679 C CA . LYS A 1 82 ? -15.332 9.147 7.196 1.00 96.56 82 LYS A CA 1
ATOM 680 C C . LYS A 1 82 ? -16.557 8.689 7.996 1.00 96.56 82 LYS A C 1
ATOM 682 O O . LYS A 1 82 ? -17.371 7.912 7.507 1.00 96.56 82 LYS A O 1
ATOM 687 N N . GLY A 1 83 ? -16.695 9.214 9.214 1.00 96.62 83 GLY A N 1
ATOM 688 C CA . GLY A 1 83 ? -17.814 8.907 10.110 1.00 96.62 83 GLY A CA 1
ATOM 689 C C . GLY A 1 83 ? -17.728 7.543 10.802 1.00 96.62 83 GLY A C 1
ATOM 690 O O . GLY A 1 83 ? -18.679 7.164 11.479 1.00 96.62 83 GLY A O 1
ATOM 691 N N . LYS A 1 84 ? -16.619 6.806 10.652 1.00 97.44 84 LYS A N 1
ATOM 692 C CA . LYS A 1 84 ? -16.380 5.555 11.377 1.00 97.44 84 LYS A CA 1
ATOM 693 C C . LYS A 1 84 ? -15.591 5.797 12.656 1.00 97.44 84 LYS A C 1
ATOM 695 O O . LYS A 1 84 ? -14.705 6.650 12.710 1.00 97.44 84 LYS A O 1
ATOM 700 N N . PHE A 1 85 ? -15.896 4.980 13.654 1.00 97.94 85 PHE A N 1
ATOM 701 C CA . PHE A 1 85 ? -15.238 4.966 14.951 1.00 97.94 85 PHE A CA 1
ATOM 702 C C . PHE A 1 85 ? -14.827 3.531 15.295 1.00 97.94 85 PHE A C 1
ATOM 704 O O . PHE A 1 85 ? -15.463 2.576 14.836 1.00 97.94 85 PHE A O 1
ATOM 711 N N . THR A 1 86 ? -13.754 3.378 16.067 1.00 97.69 86 THR A N 1
ATOM 712 C CA . THR A 1 86 ? -13.357 2.089 16.643 1.00 97.69 86 THR A CA 1
ATOM 713 C C . THR A 1 86 ? -14.372 1.649 17.699 1.00 97.69 86 THR A C 1
ATOM 715 O O . THR A 1 86 ? -15.274 2.408 18.068 1.00 97.69 86 THR A O 1
ATOM 718 N N . LYS A 1 87 ? -14.228 0.424 18.217 1.00 95.69 87 LYS A N 1
ATOM 719 C CA . LYS A 1 87 ? -15.082 -0.087 19.302 1.00 95.69 87 LYS A CA 1
ATOM 720 C C . LYS A 1 87 ? -14.995 0.775 20.567 1.00 95.69 87 LYS A C 1
ATOM 722 O O . LYS A 1 87 ? -15.967 0.889 21.304 1.00 95.69 87 LYS A O 1
ATOM 727 N N . GLU A 1 88 ? -13.860 1.434 20.772 1.00 96.31 88 GLU A N 1
ATOM 728 C CA . GLU A 1 88 ? -13.577 2.344 21.885 1.00 96.31 88 GLU A CA 1
ATOM 729 C C . GLU A 1 88 ? -14.053 3.786 21.626 1.00 96.31 88 GLU A C 1
ATOM 731 O O . GLU A 1 88 ? -13.792 4.677 22.430 1.00 96.31 88 GLU A O 1
ATOM 736 N N . GLY A 1 89 ? -14.733 4.048 20.504 1.00 96.75 89 GLY A N 1
ATOM 737 C CA . GLY A 1 89 ? -15.276 5.370 20.183 1.00 96.75 89 GLY A CA 1
ATOM 738 C C . GLY A 1 89 ? -14.245 6.370 19.647 1.00 96.75 89 GLY A C 1
ATOM 739 O O . GLY A 1 89 ? -14.519 7.569 19.609 1.00 96.75 89 GLY A O 1
ATOM 740 N N . VAL A 1 90 ? -13.070 5.909 19.208 1.00 97.00 90 VAL A N 1
ATOM 741 C CA . VAL A 1 90 ? -12.036 6.770 18.610 1.00 97.00 90 VAL A CA 1
ATOM 742 C C . VAL A 1 90 ? -12.274 6.902 17.101 1.00 97.00 90 VAL A C 1
ATOM 744 O O . VAL A 1 90 ? -12.575 5.898 16.457 1.00 97.00 90 VAL A O 1
ATOM 747 N N . PRO A 1 91 ? -12.141 8.096 16.489 1.00 97.88 91 PRO A N 1
ATOM 748 C CA . PRO A 1 91 ? -12.274 8.243 15.042 1.00 97.88 91 PRO A CA 1
ATOM 749 C C . PRO A 1 91 ? -11.293 7.354 14.268 1.00 97.88 91 PRO A C 1
ATOM 751 O O . PRO A 1 91 ? -10.092 7.350 14.540 1.00 97.88 91 PRO A O 1
ATOM 754 N N . VAL A 1 92 ? -11.790 6.655 13.247 1.00 98.12 92 VAL A N 1
ATOM 755 C CA . VAL A 1 92 ? -10.943 5.892 12.324 1.00 98.12 92 VAL A CA 1
ATOM 756 C C . VAL A 1 92 ? -10.222 6.870 11.397 1.00 98.12 92 VAL A C 1
ATOM 758 O O . VAL A 1 92 ? -10.851 7.586 10.621 1.00 98.12 92 VAL A O 1
ATOM 761 N N . THR A 1 93 ? -8.892 6.899 11.464 1.00 97.06 93 THR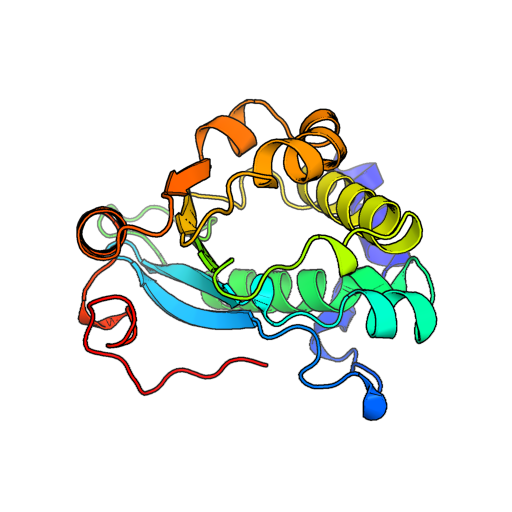 A N 1
ATOM 762 C CA . THR A 1 93 ? -8.044 7.808 10.663 1.00 97.06 93 THR A CA 1
ATOM 763 C C . THR A 1 93 ? -6.934 7.092 9.894 1.00 97.06 93 THR A C 1
ATOM 765 O O . THR A 1 93 ? -6.176 7.734 9.166 1.00 97.06 93 THR A O 1
ATOM 768 N N . GLN A 1 94 ? -6.840 5.769 10.040 1.00 98.00 94 GLN A N 1
ATOM 769 C CA . GLN A 1 94 ? -5.757 4.950 9.502 1.00 98.00 94 GLN A CA 1
ATOM 770 C C . GLN A 1 94 ? -6.295 3.808 8.632 1.00 98.00 94 GLN A C 1
ATOM 772 O O . GLN A 1 94 ? -7.476 3.477 8.674 1.00 98.00 94 GLN A O 1
ATOM 777 N N . MET A 1 95 ? -5.424 3.189 7.844 1.00 98.06 95 MET A N 1
ATOM 778 C CA . MET A 1 95 ? -5.703 1.985 7.057 1.00 98.06 95 MET A CA 1
ATOM 779 C C . MET A 1 95 ? -4.627 0.936 7.287 1.00 98.06 95 MET A C 1
ATOM 781 O O . MET A 1 95 ? -3.470 1.259 7.567 1.00 98.06 95 MET A O 1
ATOM 785 N N . SER A 1 96 ? -5.006 -0.319 7.096 1.00 98.38 96 SER A N 1
ATOM 786 C CA . SER A 1 96 ? -4.064 -1.428 7.027 1.00 98.38 96 SER A CA 1
ATOM 787 C C . SER A 1 96 ? -3.816 -1.812 5.571 1.00 98.38 96 SER A C 1
ATOM 789 O O . SER A 1 96 ? -4.675 -1.602 4.713 1.00 98.38 96 SER A O 1
ATOM 791 N N . ALA A 1 97 ? -2.647 -2.373 5.286 1.00 98.31 97 ALA A N 1
ATOM 792 C CA . ALA A 1 97 ? -2.291 -2.840 3.954 1.00 98.31 97 ALA A CA 1
ATOM 793 C C . ALA A 1 97 ? -1.835 -4.302 3.980 1.00 98.31 97 ALA A C 1
ATOM 795 O O . ALA A 1 97 ? -1.112 -4.718 4.883 1.00 98.31 97 ALA A O 1
ATOM 796 N N . ILE A 1 98 ? -2.231 -5.057 2.961 1.00 98.62 98 ILE A N 1
ATOM 797 C CA . ILE A 1 98 ? -1.687 -6.372 2.630 1.00 98.62 98 ILE A CA 1
ATOM 798 C C . ILE A 1 98 ? -1.016 -6.231 1.267 1.00 98.62 98 ILE A C 1
ATOM 800 O O . ILE A 1 98 ? -1.648 -5.793 0.305 1.00 98.62 98 ILE A O 1
ATOM 804 N N . VAL A 1 99 ? 0.266 -6.573 1.188 1.00 98.31 99 VAL A N 1
ATOM 805 C CA . VAL A 1 99 ? 1.070 -6.467 -0.032 1.00 98.31 99 VAL A CA 1
ATOM 806 C C . VAL A 1 99 ? 1.517 -7.859 -0.447 1.00 98.31 99 VAL A C 1
ATOM 808 O O . VAL A 1 99 ? 2.313 -8.486 0.245 1.00 98.31 99 VAL A O 1
ATOM 811 N N . ASP A 1 100 ? 1.021 -8.328 -1.586 1.00 98.38 100 ASP A N 1
ATOM 812 C CA . ASP A 1 100 ? 1.350 -9.644 -2.128 1.00 98.38 100 ASP A CA 1
ATOM 813 C C . ASP A 1 100 ? 2.435 -9.544 -3.208 1.00 98.38 100 ASP A C 1
ATOM 815 O O . ASP A 1 100 ? 2.266 -8.870 -4.233 1.00 98.38 100 ASP A O 1
ATOM 819 N N . LEU A 1 101 ? 3.561 -10.223 -2.968 1.00 97.69 101 LEU A N 1
ATOM 820 C CA . LEU A 1 101 ? 4.734 -10.246 -3.842 1.00 97.69 101 LEU A CA 1
ATOM 821 C C . LEU A 1 101 ? 4.915 -11.567 -4.610 1.00 97.69 101 LEU A C 1
ATOM 823 O O . LEU A 1 101 ? 5.957 -11.749 -5.236 1.00 97.69 101 LEU A O 1
ATOM 827 N N . SER A 1 102 ? 3.923 -12.466 -4.607 1.00 93.69 102 SER A N 1
ATOM 828 C CA . SER A 1 102 ? 4.010 -13.828 -5.179 1.00 93.69 102 SER A CA 1
ATOM 829 C C . SER A 1 102 ? 4.495 -13.905 -6.629 1.00 93.69 102 SER A C 1
ATOM 831 O O . SER A 1 102 ? 5.140 -14.882 -6.999 1.00 93.69 102 SER A O 1
ATOM 833 N N . GLU A 1 103 ? 4.250 -12.867 -7.427 1.00 94.25 103 GLU A N 1
ATOM 834 C CA . GLU A 1 103 ? 4.634 -12.794 -8.845 1.00 94.25 103 GLU A CA 1
ATOM 835 C C . GLU A 1 103 ? 5.704 -11.731 -9.130 1.00 94.25 103 GLU A C 1
ATOM 837 O O . GLU A 1 103 ? 6.007 -11.433 -10.284 1.00 94.25 103 GLU A O 1
ATOM 842 N N . LEU A 1 104 ? 6.307 -11.159 -8.082 1.00 94.56 104 LEU A N 1
ATOM 843 C CA . LEU A 1 104 ? 7.350 -10.160 -8.252 1.00 94.56 104 LEU A CA 1
ATOM 844 C C . LEU A 1 104 ? 8.589 -10.797 -8.892 1.00 94.56 104 LEU A C 1
ATOM 846 O O . LEU A 1 104 ? 9.143 -11.778 -8.400 1.00 94.56 104 LEU A O 1
ATOM 850 N N . SER A 1 105 ? 9.069 -10.173 -9.959 1.00 92.69 105 SER A N 1
ATOM 851 C CA . SER A 1 105 ? 10.275 -10.542 -10.688 1.00 92.69 105 SER A CA 1
ATOM 852 C C . SER A 1 105 ? 11.331 -9.445 -10.592 1.00 92.69 105 SER A C 1
ATOM 854 O O . SER A 1 105 ? 11.031 -8.252 -10.677 1.00 92.69 105 SER A O 1
ATOM 856 N N . LEU A 1 106 ? 12.605 -9.847 -10.521 1.00 89.75 106 LEU A N 1
ATOM 857 C CA . LEU A 1 106 ? 13.750 -8.934 -10.637 1.00 89.75 106 LEU A CA 1
ATOM 858 C C . LEU A 1 106 ? 13.667 -8.054 -11.897 1.00 89.75 106 LEU A C 1
ATOM 860 O O . LEU A 1 106 ? 14.080 -6.897 -11.863 1.00 89.75 106 LEU A O 1
ATOM 864 N N . LEU A 1 107 ? 13.085 -8.568 -12.988 1.00 88.50 107 LEU A N 1
ATOM 865 C CA . LEU A 1 107 ? 12.953 -7.857 -14.265 1.00 88.50 107 LEU A CA 1
ATOM 866 C C . LEU A 1 107 ? 12.020 -6.635 -14.194 1.00 88.50 107 LEU A C 1
ATOM 868 O O . LEU A 1 107 ? 12.122 -5.741 -15.036 1.00 88.50 107 LEU A O 1
ATOM 872 N N . GLN A 1 108 ? 11.139 -6.557 -13.189 1.00 87.44 108 GLN A N 1
ATOM 873 C CA . GLN A 1 108 ? 10.324 -5.361 -12.939 1.00 87.44 108 GLN A CA 1
ATOM 874 C C . GLN A 1 108 ? 11.168 -4.203 -12.367 1.00 87.44 108 GLN A C 1
ATOM 876 O O . GLN A 1 108 ? 10.780 -3.041 -12.490 1.00 87.44 108 GLN A O 1
ATOM 881 N N . GLY A 1 109 ? 12.347 -4.487 -11.799 1.00 86.00 109 GLY A N 1
ATOM 882 C CA . GLY A 1 109 ? 13.255 -3.526 -11.163 1.00 86.00 109 GLY A CA 1
ATOM 883 C C . GLY A 1 109 ? 14.093 -2.703 -12.141 1.00 86.00 109 GLY A C 1
ATOM 884 O O . GLY A 1 109 ? 15.319 -2.764 -12.132 1.00 86.00 109 GLY A O 1
ATOM 885 N N . THR A 1 110 ? 13.448 -1.912 -12.997 1.00 91.19 110 THR A N 1
ATOM 886 C CA . THR A 1 110 ? 14.154 -0.940 -13.849 1.00 91.19 110 THR A CA 1
ATOM 887 C C . THR A 1 110 ? 14.436 0.363 -13.094 1.00 91.19 110 THR A C 1
ATOM 889 O O . THR A 1 110 ? 13.735 0.707 -12.144 1.00 91.19 110 THR A O 1
ATOM 892 N N . LEU A 1 111 ? 15.412 1.156 -13.551 1.00 91.06 111 LEU A N 1
ATOM 893 C CA . LEU A 1 111 ? 15.711 2.465 -12.951 1.00 91.06 111 LEU A CA 1
ATOM 894 C C . LEU A 1 111 ? 14.493 3.408 -12.928 1.00 91.06 111 LEU A C 1
ATOM 896 O O . LEU A 1 111 ? 14.319 4.163 -11.975 1.00 91.06 111 LEU A O 1
ATOM 900 N N . GLN A 1 112 ? 13.646 3.371 -13.961 1.00 90.69 112 GLN A N 1
ATOM 901 C CA . GLN A 1 112 ? 12.421 4.177 -14.015 1.00 90.69 112 GLN A CA 1
ATOM 902 C C . GLN A 1 112 ? 11.410 3.727 -12.953 1.00 90.69 112 GLN A C 1
ATOM 904 O O . GLN A 1 112 ? 10.853 4.568 -12.251 1.00 90.69 112 GLN A O 1
ATOM 909 N N . VAL A 1 113 ? 11.247 2.414 -12.769 1.00 91.50 113 VAL A N 1
ATOM 910 C CA . VAL A 1 113 ? 10.387 1.851 -11.717 1.00 91.50 113 VAL A CA 1
ATOM 911 C C . VAL A 1 113 ? 10.922 2.200 -10.328 1.00 91.50 113 VAL A C 1
ATOM 913 O O . VAL A 1 113 ? 10.155 2.660 -9.489 1.00 91.50 113 VAL A O 1
ATOM 916 N N . PHE A 1 114 ? 12.232 2.084 -10.085 1.00 91.69 114 PHE A N 1
ATOM 917 C CA . PHE A 1 114 ? 12.817 2.491 -8.802 1.00 91.69 114 PHE A CA 1
ATOM 918 C C . PHE A 1 114 ? 12.603 3.976 -8.506 1.00 91.69 114 PHE A C 1
ATOM 920 O O . PHE A 1 114 ? 12.270 4.323 -7.377 1.00 91.69 114 PHE A O 1
ATOM 927 N N . ARG A 1 115 ? 12.724 4.851 -9.512 1.00 90.88 115 ARG A N 1
ATOM 928 C CA . ARG A 1 115 ? 12.425 6.283 -9.356 1.00 90.88 115 ARG A CA 1
ATOM 929 C C . ARG A 1 115 ? 10.961 6.511 -8.988 1.00 90.88 115 ARG A C 1
ATOM 931 O O . ARG A 1 115 ? 10.706 7.197 -8.004 1.00 90.88 115 ARG A O 1
ATOM 938 N N . ALA A 1 116 ? 10.027 5.885 -9.705 1.00 91.19 116 ALA A N 1
ATOM 939 C CA . ALA A 1 116 ? 8.601 5.987 -9.402 1.00 91.19 116 ALA A CA 1
ATOM 940 C C . ALA A 1 116 ? 8.267 5.472 -7.989 1.00 91.19 116 ALA A C 1
ATOM 942 O O . ALA A 1 116 ? 7.535 6.131 -7.255 1.00 91.19 116 ALA A O 1
ATOM 943 N N . LEU A 1 117 ? 8.865 4.355 -7.557 1.00 91.12 117 LEU A N 1
ATOM 944 C CA . LEU A 1 117 ? 8.710 3.828 -6.196 1.00 91.12 117 LEU A CA 1
ATOM 945 C C . LEU A 1 117 ? 9.255 4.790 -5.132 1.00 91.12 117 LEU A C 1
ATOM 947 O O . LEU A 1 117 ? 8.621 4.998 -4.098 1.00 91.12 117 LEU A O 1
ATOM 951 N N . SER A 1 118 ? 10.412 5.406 -5.380 1.00 92.31 118 SER A N 1
ATOM 952 C CA . SER A 1 118 ? 10.978 6.435 -4.504 1.00 92.31 118 SER A CA 1
ATOM 953 C C . SER A 1 118 ? 10.103 7.692 -4.436 1.00 92.31 118 SER A C 1
ATOM 955 O O . SER A 1 118 ? 9.976 8.298 -3.372 1.00 92.31 118 SER A O 1
ATOM 957 N N . ASP A 1 119 ? 9.487 8.092 -5.549 1.00 91.81 119 ASP A N 1
ATOM 958 C CA . ASP A 1 119 ? 8.578 9.241 -5.605 1.00 91.81 119 ASP A CA 1
ATOM 959 C C . ASP A 1 119 ? 7.265 8.971 -4.890 1.00 91.81 119 ASP A C 1
ATOM 961 O O . ASP A 1 119 ? 6.793 9.822 -4.135 1.00 91.81 119 ASP A O 1
ATOM 965 N N . PHE A 1 120 ? 6.728 7.764 -5.055 1.00 93.31 120 PHE A N 1
ATOM 966 C CA . PHE A 1 120 ? 5.606 7.280 -4.272 1.00 93.31 120 PHE A CA 1
ATOM 967 C C . PHE A 1 120 ? 5.931 7.294 -2.773 1.00 93.31 120 PHE A C 1
ATOM 969 O O . PHE A 1 120 ? 5.193 7.910 -2.010 1.00 93.31 120 PHE A O 1
ATOM 976 N N . ALA A 1 121 ? 7.051 6.702 -2.343 1.00 94.19 121 ALA A N 1
ATOM 977 C CA . ALA A 1 121 ? 7.429 6.656 -0.928 1.00 94.19 121 ALA A CA 1
ATOM 978 C C . ALA A 1 121 ? 7.577 8.067 -0.330 1.00 94.19 121 ALA A C 1
ATOM 980 O O . ALA A 1 121 ? 7.022 8.365 0.727 1.00 94.19 121 ALA A O 1
ATOM 981 N N . ARG A 1 122 ? 8.244 8.974 -1.056 1.00 93.56 122 ARG A N 1
ATOM 982 C CA . ARG A 1 122 ? 8.398 10.377 -0.646 1.00 93.56 122 ARG A CA 1
ATOM 983 C C . ARG A 1 122 ? 7.057 11.108 -0.580 1.00 93.56 122 ARG A C 1
ATOM 985 O O . ARG A 1 122 ? 6.815 11.862 0.359 1.00 93.56 122 ARG A O 1
ATOM 992 N N . GLY A 1 123 ? 6.197 10.906 -1.578 1.00 94.12 123 GLY A N 1
ATOM 993 C CA . GLY A 1 123 ? 4.866 11.503 -1.633 1.00 94.12 123 GLY A CA 1
ATOM 994 C C . GLY A 1 123 ? 3.960 11.000 -0.512 1.00 94.12 123 GLY A C 1
ATOM 995 O O . GLY A 1 123 ? 3.239 11.800 0.082 1.00 94.12 123 GLY A O 1
ATOM 996 N N . PHE A 1 124 ? 4.046 9.707 -0.189 1.00 95.31 124 PHE A N 1
ATOM 997 C CA . PHE A 1 124 ? 3.293 9.068 0.881 1.00 95.31 124 PHE A CA 1
ATOM 998 C C . PHE A 1 124 ? 3.646 9.692 2.232 1.00 95.31 124 PHE A C 1
ATOM 1000 O O . PHE A 1 124 ? 2.778 10.244 2.903 1.00 95.31 124 PHE A O 1
ATOM 1007 N N . GLU A 1 125 ? 4.929 9.715 2.581 1.00 94.31 1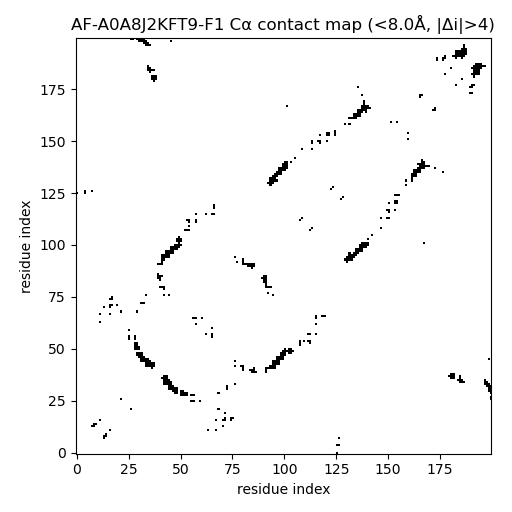25 GLU A N 1
ATOM 1008 C CA . GLU A 1 125 ? 5.405 10.241 3.866 1.00 94.31 125 GLU A CA 1
ATOM 1009 C C . GLU A 1 125 ? 5.164 11.744 4.020 1.00 94.31 125 GLU A C 1
ATOM 1011 O O . GLU A 1 125 ? 4.826 12.223 5.101 1.00 94.31 125 GLU A O 1
ATOM 1016 N N . ALA A 1 126 ? 5.278 12.508 2.931 1.00 94.44 126 ALA A N 1
ATOM 1017 C CA . ALA A 1 126 ? 5.063 13.949 2.974 1.00 94.44 126 ALA A CA 1
ATOM 1018 C C . ALA A 1 126 ? 3.580 14.353 3.093 1.00 94.44 126 ALA A C 1
ATOM 1020 O O . ALA A 1 126 ? 3.291 15.411 3.658 1.00 94.44 126 ALA A O 1
ATOM 1021 N N . ASN A 1 127 ? 2.651 13.558 2.543 1.00 95.19 127 ASN A N 1
ATOM 1022 C CA . ASN A 1 127 ? 1.252 13.972 2.344 1.00 95.19 127 ASN A CA 1
ATOM 1023 C C . ASN A 1 127 ? 0.206 13.094 3.041 1.00 95.19 127 ASN A C 1
ATOM 1025 O O . ASN A 1 127 ? -0.970 13.465 3.086 1.00 95.19 127 ASN A O 1
ATOM 1029 N N . PHE A 1 128 ? 0.608 11.949 3.586 1.00 94.94 128 PHE A N 1
ATOM 1030 C CA . PHE A 1 128 ? -0.273 10.997 4.258 1.00 94.94 128 PHE A CA 1
ATOM 1031 C C . PHE A 1 128 ? 0.292 10.602 5.634 1.00 94.94 128 PHE A C 1
ATOM 1033 O O . PHE A 1 128 ? 0.451 9.412 5.918 1.00 94.94 128 PHE A O 1
ATOM 1040 N N . PRO A 1 129 ? 0.606 11.588 6.500 1.00 91.38 129 PRO A N 1
ATOM 1041 C CA . PRO A 1 129 ? 1.209 11.314 7.798 1.00 91.38 129 PRO A CA 1
ATOM 1042 C C . PRO A 1 129 ? 0.290 10.430 8.645 1.00 91.38 129 PRO A C 1
ATOM 1044 O O . PRO A 1 129 ? -0.914 10.667 8.712 1.00 91.38 129 PRO A O 1
ATOM 1047 N N . GLU A 1 130 ? 0.876 9.417 9.287 1.00 92.06 130 GLU A N 1
ATOM 1048 C CA . GLU A 1 130 ? 0.187 8.458 10.167 1.00 92.06 130 GLU A CA 1
ATOM 1049 C C . GLU A 1 130 ? -1.007 7.719 9.527 1.00 92.06 130 GLU A C 1
ATOM 1051 O O . GLU A 1 130 ? -1.788 7.100 10.244 1.00 92.06 130 GLU A O 1
ATOM 1056 N N . LEU A 1 131 ? -1.134 7.705 8.191 1.00 96.62 131 LEU A N 1
ATOM 1057 C CA . LEU A 1 131 ? -2.220 6.990 7.507 1.00 96.62 131 LEU A CA 1
ATOM 1058 C C . LEU A 1 131 ? -2.090 5.465 7.641 1.00 96.62 131 LEU A C 1
ATOM 1060 O O . LEU A 1 131 ? -3.097 4.766 7.708 1.00 96.62 131 LEU A O 1
ATOM 1064 N N . LEU A 1 132 ? -0.866 4.932 7.665 1.00 97.94 132 LEU A N 1
ATOM 1065 C CA . LEU A 1 132 ? -0.640 3.496 7.820 1.00 97.94 132 LEU A CA 1
ATOM 1066 C C . LEU A 1 132 ? -0.797 3.085 9.288 1.00 97.94 132 LEU A C 1
ATOM 1068 O O . LEU A 1 132 ? -0.088 3.607 10.153 1.00 97.94 132 LEU A O 1
ATOM 1072 N N . LYS A 1 133 ? -1.677 2.115 9.545 1.00 97.81 133 LYS A N 1
ATOM 1073 C CA . LYS A 1 133 ? -1.805 1.400 10.821 1.00 97.81 133 LYS A CA 1
ATOM 1074 C C . LYS A 1 133 ? -0.809 0.241 10.887 1.00 97.81 133 LYS A C 1
ATOM 1076 O O . LYS A 1 133 ? 0.013 0.184 11.792 1.00 97.81 133 LYS A O 1
ATOM 1081 N N . THR A 1 134 ? -0.867 -0.657 9.904 1.00 98.12 134 THR A N 1
ATOM 1082 C CA . THR A 1 134 ? 0.049 -1.795 9.735 1.00 98.12 134 THR A CA 1
ATOM 1083 C C . THR A 1 134 ? 0.113 -2.215 8.266 1.00 98.12 134 THR A C 1
ATOM 1085 O O . THR A 1 134 ? -0.849 -2.011 7.523 1.00 98.12 134 THR A O 1
ATOM 1088 N N . CYS A 1 135 ? 1.241 -2.776 7.839 1.00 98.38 135 CYS A N 1
ATOM 1089 C CA . CYS A 1 135 ? 1.441 -3.341 6.511 1.00 98.38 135 CYS A CA 1
ATOM 1090 C C . CYS A 1 135 ? 1.980 -4.766 6.643 1.00 98.38 135 CYS A C 1
ATOM 1092 O O . CYS A 1 135 ? 3.029 -4.971 7.253 1.00 98.38 135 CYS A O 1
ATOM 1094 N N . VAL A 1 136 ? 1.287 -5.739 6.059 1.00 98.62 136 VAL A N 1
ATOM 1095 C CA . VAL A 1 136 ? 1.735 -7.133 6.007 1.00 98.62 136 VAL A CA 1
ATOM 1096 C C . VAL A 1 136 ? 2.166 -7.449 4.581 1.00 98.62 136 VAL A C 1
ATOM 1098 O O . VAL A 1 136 ? 1.344 -7.473 3.667 1.00 98.62 136 VAL A O 1
ATOM 1101 N N . VAL A 1 137 ? 3.463 -7.666 4.386 1.00 98.56 137 VAL A N 1
ATOM 1102 C CA . VAL A 1 137 ? 4.064 -8.039 3.105 1.00 98.56 137 VAL A CA 1
ATOM 1103 C C . VAL A 1 137 ? 4.246 -9.550 3.083 1.00 98.56 137 VAL A C 1
ATOM 1105 O O . VAL A 1 137 ? 4.976 -10.100 3.905 1.00 98.56 137 VAL A O 1
ATOM 1108 N N . ILE A 1 138 ? 3.590 -10.219 2.145 1.00 98.69 138 ILE A N 1
ATOM 1109 C CA . ILE A 1 138 ? 3.573 -11.680 2.023 1.00 98.69 138 ILE A CA 1
ATOM 1110 C C . ILE A 1 138 ? 4.231 -12.122 0.721 1.00 98.69 138 ILE A C 1
ATOM 1112 O O . ILE A 1 138 ? 4.347 -11.341 -0.229 1.00 98.69 138 ILE A O 1
ATOM 1116 N N . ASN A 1 139 ? 4.641 -13.390 0.672 1.00 98.25 139 ASN A N 1
ATOM 1117 C CA . ASN A 1 139 ? 5.348 -13.966 -0.470 1.00 98.25 139 ASN A CA 1
ATOM 1118 C C . ASN A 1 139 ? 6.623 -13.181 -0.820 1.00 98.25 139 ASN A C 1
ATOM 1120 O O . ASN A 1 139 ? 6.962 -13.009 -1.989 1.00 98.25 139 ASN A O 1
ATOM 1124 N N . SER A 1 140 ? 7.316 -12.671 0.202 1.00 96.69 140 SER A N 1
ATOM 1125 C CA . SER A 1 140 ? 8.506 -11.839 0.037 1.00 96.69 140 SER A CA 1
ATOM 1126 C C . SER A 1 140 ? 9.641 -12.639 -0.609 1.00 96.69 140 SER A C 1
ATOM 1128 O O . SER A 1 140 ? 10.116 -13.607 -0.005 1.00 96.69 140 SER A O 1
ATOM 1130 N N . PRO A 1 141 ? 10.129 -12.245 -1.800 1.00 96.19 141 PRO A N 1
ATOM 1131 C CA . PRO A 1 141 ? 11.240 -12.935 -2.435 1.00 96.19 141 PRO A CA 1
ATOM 1132 C C . PRO A 1 141 ? 12.565 -12.638 -1.731 1.00 96.19 141 PRO A C 1
ATOM 1134 O O . PRO A 1 141 ? 12.754 -11.575 -1.137 1.00 96.19 141 PRO A O 1
ATOM 1137 N N . TRP A 1 142 ? 13.540 -13.539 -1.889 1.00 94.50 142 TRP A N 1
ATOM 1138 C CA . TRP A 1 142 ? 14.885 -13.400 -1.312 1.00 94.50 142 TRP A CA 1
ATOM 1139 C C . TRP A 1 142 ? 15.596 -12.096 -1.719 1.00 94.50 142 TRP A C 1
ATOM 1141 O O . TRP A 1 142 ? 16.436 -11.587 -0.981 1.00 94.50 142 TRP A O 1
ATOM 1151 N N . PHE A 1 143 ? 15.252 -11.533 -2.882 1.00 93.12 143 PHE A N 1
ATOM 1152 C CA . PHE A 1 143 ? 15.829 -10.292 -3.399 1.00 93.12 143 PHE A CA 1
ATOM 1153 C C . PHE A 1 143 ? 15.077 -9.022 -2.969 1.00 93.12 143 PHE A C 1
ATOM 1155 O O . PHE A 1 143 ? 15.526 -7.918 -3.285 1.00 93.12 143 PHE A O 1
ATOM 1162 N N . LEU A 1 144 ? 13.959 -9.128 -2.239 1.00 93.88 144 LEU A N 1
ATOM 1163 C CA . LEU A 1 144 ? 13.197 -7.972 -1.751 1.00 93.88 144 LEU A CA 1
ATOM 1164 C C . LEU A 1 144 ? 14.053 -6.930 -1.008 1.00 93.88 144 LEU A C 1
ATOM 1166 O O . LEU A 1 144 ? 13.837 -5.738 -1.246 1.00 93.88 144 LEU A O 1
ATOM 1170 N N . PRO A 1 145 ? 15.055 -7.301 -0.180 1.00 92.56 145 PRO A N 1
ATOM 1171 C CA . PRO A 1 145 ? 15.919 -6.317 0.469 1.00 92.56 145 PRO A CA 1
ATOM 1172 C C . PRO A 1 145 ? 16.595 -5.347 -0.512 1.00 92.56 145 PRO A C 1
ATOM 1174 O O . PRO A 1 145 ? 16.810 -4.184 -0.170 1.00 92.56 145 PRO A O 1
ATOM 1177 N N . MET A 1 146 ? 16.877 -5.785 -1.746 1.00 88.19 146 MET A N 1
ATOM 1178 C CA . MET A 1 146 ? 17.425 -4.926 -2.799 1.00 88.19 146 MET A CA 1
ATOM 1179 C C . MET A 1 146 ? 16.434 -3.828 -3.195 1.00 88.19 146 MET A C 1
ATOM 1181 O O . MET A 1 146 ? 16.808 -2.660 -3.218 1.00 88.19 146 MET A O 1
ATOM 1185 N N . PHE A 1 147 ? 15.169 -4.181 -3.443 1.00 89.12 147 PHE A N 1
ATOM 1186 C CA . PHE A 1 147 ? 14.111 -3.212 -3.747 1.00 89.12 147 PHE A CA 1
ATOM 1187 C C . PHE A 1 147 ? 13.846 -2.299 -2.550 1.00 89.12 147 PHE A C 1
ATOM 1189 O O . PHE A 1 147 ? 13.764 -1.078 -2.697 1.00 89.12 147 PHE A O 1
ATOM 1196 N N . PHE A 1 148 ? 13.779 -2.880 -1.350 1.00 91.00 148 PHE A N 1
ATOM 1197 C CA . PHE A 1 148 ? 13.497 -2.138 -0.130 1.00 91.00 148 PHE A CA 1
ATOM 1198 C C . PHE A 1 148 ? 14.572 -1.083 0.161 1.00 91.00 148 PHE A C 1
ATOM 1200 O O . PHE A 1 148 ? 14.249 0.024 0.588 1.00 91.00 148 PHE A O 1
ATOM 1207 N N . LYS A 1 149 ? 15.844 -1.360 -0.162 1.00 90.00 149 LYS A N 1
ATOM 1208 C CA . LYS A 1 149 ? 16.952 -0.399 -0.031 1.00 90.00 149 LYS A CA 1
ATOM 1209 C C . LYS A 1 149 ? 16.737 0.894 -0.831 1.00 90.00 149 LYS A C 1
ATOM 1211 O O . LYS A 1 149 ? 17.203 1.939 -0.388 1.00 90.00 149 LYS A O 1
ATOM 1216 N N . PHE A 1 150 ? 16.028 0.853 -1.963 1.00 88.31 150 PHE A N 1
ATOM 1217 C CA . PHE A 1 150 ? 15.739 2.052 -2.765 1.00 88.31 150 PHE A CA 1
ATOM 1218 C C . PHE A 1 150 ? 14.608 2.911 -2.190 1.00 88.31 150 PHE A C 1
ATOM 1220 O O . PHE A 1 150 ? 14.614 4.127 -2.373 1.00 88.31 150 PHE A O 1
ATOM 1227 N N . ILE A 1 151 ? 13.640 2.307 -1.495 1.00 90.94 151 ILE A N 1
ATOM 1228 C CA . ILE A 1 151 ? 12.488 3.038 -0.942 1.00 90.94 151 ILE A CA 1
ATOM 1229 C C . ILE A 1 151 ? 12.693 3.448 0.517 1.00 90.94 151 ILE A C 1
ATOM 1231 O O . ILE A 1 151 ? 12.228 4.510 0.920 1.00 90.94 151 ILE A O 1
ATOM 1235 N N . LYS A 1 152 ? 13.440 2.652 1.293 1.00 93.19 152 LYS A N 1
ATOM 1236 C CA . LYS A 1 152 ? 13.675 2.851 2.729 1.00 93.19 152 LYS A CA 1
ATOM 1237 C C . LYS A 1 152 ? 14.180 4.255 3.097 1.00 93.19 152 LYS A C 1
ATOM 1239 O O . LYS A 1 152 ? 13.675 4.780 4.081 1.00 93.19 152 LYS A O 1
ATOM 1244 N N . PRO A 1 153 ? 15.094 4.910 2.346 1.00 95.12 153 PRO A N 1
ATOM 1245 C CA . PRO A 1 153 ? 15.553 6.264 2.677 1.00 95.12 153 PRO A CA 1
ATOM 1246 C C . PRO A 1 153 ? 14.451 7.330 2.672 1.00 95.12 153 PRO A C 1
ATOM 1248 O O . PRO A 1 153 ? 14.648 8.412 3.217 1.00 95.12 153 PRO A O 1
ATOM 1251 N N . PHE A 1 154 ? 13.317 7.050 2.027 1.00 94.12 154 PHE A N 1
ATOM 1252 C CA . PHE A 1 154 ? 12.180 7.962 1.957 1.00 94.12 154 PHE A CA 1
ATOM 1253 C C . PHE A 1 154 ? 11.107 7.657 2.997 1.00 94.12 154 PHE A C 1
ATOM 1255 O O . PHE A 1 154 ? 10.210 8.478 3.134 1.00 94.12 154 PHE A O 1
ATOM 1262 N N . LEU A 1 155 ? 11.201 6.526 3.706 1.00 93.81 155 LEU A N 1
ATOM 1263 C CA . LEU A 1 155 ? 10.258 6.103 4.738 1.00 93.81 155 LEU A CA 1
ATOM 1264 C C . LEU A 1 155 ? 10.751 6.510 6.128 1.00 93.81 155 LEU A C 1
ATOM 1266 O O . LEU A 1 155 ? 11.941 6.424 6.434 1.00 93.81 155 LEU A O 1
ATOM 1270 N N . SER A 1 156 ? 9.830 6.934 6.988 1.00 95.00 156 SER A N 1
ATOM 1271 C CA . SER A 1 156 ? 10.133 7.234 8.385 1.00 95.00 156 SER A CA 1
ATOM 1272 C C . SER A 1 156 ? 10.275 5.943 9.205 1.00 95.00 156 SER A C 1
ATOM 1274 O O . SER A 1 156 ? 9.647 4.936 8.863 1.00 95.00 156 SER A O 1
ATOM 1276 N N . PRO A 1 157 ? 11.033 5.951 10.324 1.00 95.31 157 PRO A N 1
ATOM 1277 C CA . PRO A 1 157 ? 11.138 4.789 11.212 1.00 95.31 157 PRO A CA 1
ATOM 1278 C C . PRO A 1 157 ? 9.769 4.265 11.657 1.00 95.31 157 PRO A C 1
ATOM 1280 O O . PRO A 1 157 ? 9.494 3.075 11.570 1.00 95.31 157 PRO A O 1
ATOM 1283 N N . LYS A 1 158 ? 8.851 5.180 11.995 1.00 95.12 158 LYS A N 1
ATOM 1284 C CA . LYS A 1 158 ? 7.470 4.846 12.361 1.00 95.12 158 LYS A CA 1
ATOM 1285 C C . LYS A 1 158 ? 6.725 4.066 11.282 1.00 95.12 158 LYS A C 1
ATOM 1287 O O . LYS A 1 158 ? 5.914 3.209 11.610 1.00 95.12 158 LYS A O 1
ATOM 1292 N N . THR A 1 159 ? 6.934 4.392 10.008 1.00 95.25 159 THR A N 1
ATOM 1293 C CA . THR A 1 159 ? 6.327 3.642 8.905 1.00 95.25 159 THR A CA 1
ATOM 1294 C C . THR A 1 159 ? 7.009 2.297 8.745 1.00 95.25 159 THR A C 1
ATOM 1296 O O . THR A 1 159 ? 6.312 1.299 8.610 1.00 95.25 159 THR A O 1
ATOM 1299 N N . THR A 1 160 ? 8.344 2.241 8.789 1.00 95.62 160 THR A N 1
ATOM 1300 C CA . THR A 1 160 ? 9.070 0.973 8.632 1.00 95.62 160 THR A CA 1
ATOM 1301 C C . THR A 1 160 ? 8.769 -0.021 9.750 1.00 95.62 160 THR A C 1
ATOM 1303 O O . THR A 1 160 ? 8.643 -1.205 9.460 1.00 95.62 160 THR A O 1
ATOM 1306 N N . ASP A 1 161 ? 8.563 0.451 10.981 1.00 97.06 161 ASP A N 1
ATOM 1307 C CA . ASP A 1 161 ? 8.223 -0.381 12.145 1.00 97.06 161 ASP A CA 1
ATOM 1308 C C . ASP A 1 161 ? 6.822 -1.007 12.034 1.00 97.06 161 ASP A C 1
ATOM 1310 O O . ASP A 1 161 ? 6.516 -1.994 12.697 1.00 97.06 161 ASP A O 1
ATOM 1314 N N . LYS A 1 162 ? 5.961 -0.455 11.170 1.00 97.69 162 LYS A N 1
ATOM 1315 C CA . LYS A 1 162 ? 4.616 -0.977 10.892 1.00 97.69 162 LYS A CA 1
ATOM 1316 C C . LYS A 1 162 ? 4.607 -2.058 9.805 1.00 97.69 162 LYS A C 1
ATOM 1318 O O . LYS A 1 162 ? 3.535 -2.609 9.545 1.00 97.69 162 LYS A O 1
ATOM 1323 N N . ILE A 1 163 ? 5.743 -2.331 9.151 1.00 97.81 163 ILE A N 1
ATOM 1324 C CA . ILE A 1 163 ? 5.853 -3.292 8.046 1.00 97.81 163 ILE A CA 1
ATOM 1325 C C . ILE A 1 163 ? 6.365 -4.635 8.565 1.00 97.81 163 ILE A C 1
ATOM 1327 O O . ILE A 1 163 ? 7.455 -4.726 9.123 1.00 97.81 163 ILE A O 1
ATOM 1331 N N . GLN A 1 164 ? 5.594 -5.688 8.317 1.00 97.88 164 GLN A N 1
ATOM 1332 C CA . GLN A 1 164 ? 5.941 -7.066 8.644 1.00 97.88 164 GLN A CA 1
ATOM 1333 C C . GLN A 1 164 ? 6.190 -7.831 7.347 1.00 97.88 164 GLN A C 1
ATOM 1335 O O . GLN A 1 164 ? 5.366 -7.770 6.436 1.00 97.88 164 GLN A O 1
ATOM 1340 N N . PHE A 1 165 ? 7.322 -8.527 7.250 1.00 97.75 165 PHE A N 1
ATOM 1341 C CA . PHE A 1 165 ? 7.706 -9.275 6.054 1.00 97.75 165 PHE A CA 1
ATOM 1342 C C . PHE A 1 165 ? 7.622 -10.771 6.311 1.00 97.75 165 PHE A C 1
ATOM 1344 O O . PHE A 1 165 ? 8.260 -11.277 7.231 1.00 97.75 165 PHE A O 1
ATOM 1351 N N . TYR A 1 166 ? 6.906 -11.466 5.438 1.00 98.31 166 TYR A N 1
ATOM 1352 C CA . TYR A 1 166 ? 6.799 -12.915 5.422 1.00 98.31 166 TYR A CA 1
ATOM 1353 C C . TYR A 1 166 ? 7.226 -13.451 4.060 1.00 98.31 166 TYR A C 1
ATOM 1355 O O . TYR A 1 166 ? 6.902 -12.862 3.023 1.00 98.31 166 TYR A O 1
ATOM 1363 N N . GLY A 1 167 ? 7.972 -14.558 4.066 1.00 97.75 167 GLY A N 1
ATOM 1364 C CA . GLY A 1 167 ? 8.422 -15.247 2.856 1.00 97.75 167 GLY A CA 1
ATOM 1365 C C . GLY A 1 167 ? 7.292 -15.999 2.143 1.00 97.75 167 GLY A C 1
ATOM 1366 O O . GLY A 1 167 ? 6.119 -15.651 2.253 1.00 97.75 167 GLY A O 1
ATOM 1367 N N . TYR A 1 168 ? 7.642 -17.057 1.410 1.00 97.31 168 TYR A N 1
ATOM 1368 C CA . TYR A 1 168 ? 6.680 -17.887 0.666 1.00 97.31 168 TYR A CA 1
ATOM 1369 C C . TYR A 1 168 ? 5.941 -18.931 1.518 1.00 97.31 168 TYR A C 1
ATOM 1371 O O . TYR A 1 168 ? 5.075 -19.631 0.996 1.00 97.31 168 TYR A O 1
ATOM 1379 N N . ASN A 1 169 ? 6.268 -19.069 2.807 1.00 97.62 169 ASN A N 1
ATOM 1380 C CA . ASN A 1 169 ? 5.576 -20.014 3.678 1.00 97.62 169 ASN A CA 1
ATOM 1381 C C . ASN A 1 169 ? 4.138 -19.545 3.930 1.00 97.62 169 ASN A C 1
ATOM 1383 O O . ASN A 1 169 ? 3.905 -18.618 4.707 1.00 97.62 169 ASN A O 1
ATOM 1387 N N . ARG A 1 170 ? 3.186 -20.209 3.267 1.00 97.38 170 ARG A N 1
ATOM 1388 C CA . ARG A 1 170 ? 1.768 -19.868 3.338 1.00 97.38 170 ARG A CA 1
ATOM 1389 C C . ARG A 1 170 ? 1.206 -19.923 4.745 1.00 97.38 170 ARG A C 1
ATOM 1391 O O . ARG A 1 170 ? 0.491 -19.004 5.127 1.00 97.38 170 ARG A O 1
ATOM 1398 N N . ASP A 1 171 ? 1.508 -20.970 5.496 1.00 97.94 171 ASP A N 1
ATOM 1399 C CA . ASP A 1 171 ? 0.899 -21.157 6.811 1.00 97.94 171 ASP A CA 1
ATOM 1400 C C . ASP A 1 171 ? 1.332 -20.044 7.772 1.00 97.94 171 ASP A C 1
ATOM 1402 O O . ASP A 1 171 ? 0.499 -19.482 8.479 1.00 97.94 171 ASP A O 1
ATOM 1406 N N . GLU A 1 172 ? 2.601 -19.634 7.694 1.00 98.19 172 GLU A N 1
ATOM 1407 C CA . GLU A 1 172 ? 3.161 -18.539 8.490 1.00 98.19 172 GLU A CA 1
ATOM 1408 C C . GLU A 1 172 ? 2.470 -17.200 8.199 1.00 98.19 172 GLU A C 1
ATOM 1410 O O . GLU A 1 172 ? 2.007 -16.516 9.118 1.00 98.19 172 GLU A O 1
ATOM 1415 N N . TRP A 1 173 ? 2.361 -16.815 6.921 1.00 98.38 173 TRP A N 1
ATOM 1416 C CA . TRP A 1 173 ? 1.746 -15.532 6.592 1.00 98.38 173 TRP A CA 1
ATOM 1417 C C . TRP A 1 173 ? 0.222 -15.549 6.728 1.00 98.38 173 TRP A C 1
ATOM 1419 O O . TRP A 1 173 ? -0.355 -14.524 7.084 1.00 98.38 173 TRP A O 1
ATOM 1429 N N . VAL A 1 174 ? -0.453 -16.686 6.516 1.00 98.31 174 VAL A N 1
ATOM 1430 C CA . VAL A 1 174 ? -1.897 -16.818 6.791 1.00 98.31 174 VAL A CA 1
ATOM 1431 C C . VAL A 1 174 ? -2.168 -16.655 8.280 1.00 98.31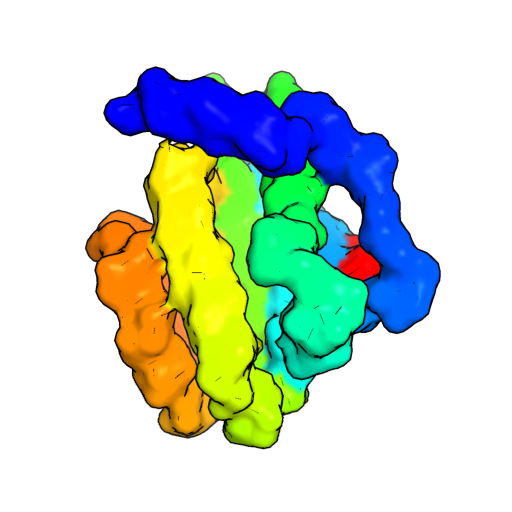 174 VAL A C 1
ATOM 1433 O O . VAL A 1 174 ? -3.090 -15.932 8.657 1.00 98.31 174 VAL A O 1
ATOM 1436 N N . GLU A 1 175 ? -1.368 -17.294 9.135 1.00 98.12 175 GLU A N 1
ATOM 1437 C CA . GLU A 1 175 ? -1.493 -17.154 10.584 1.00 98.12 175 GLU A CA 1
ATOM 1438 C C . GLU A 1 175 ? -1.303 -15.691 11.009 1.00 98.12 175 GLU A C 1
ATOM 1440 O O . GLU A 1 175 ? -2.093 -15.162 11.794 1.00 98.12 175 GLU A O 1
ATOM 1445 N N . ALA A 1 176 ? -0.307 -15.004 10.443 1.00 98.06 176 ALA A N 1
ATOM 1446 C CA . ALA A 1 176 ? -0.088 -13.581 10.682 1.00 98.06 176 ALA A CA 1
ATOM 1447 C C . ALA A 1 176 ? -1.275 -12.709 10.243 1.00 98.06 176 ALA A C 1
ATOM 1449 O O . ALA A 1 176 ? -1.711 -11.842 11.002 1.00 98.06 176 ALA A O 1
ATOM 1450 N N . LEU A 1 177 ? -1.834 -12.947 9.052 1.00 98.38 177 LEU A N 1
ATOM 1451 C CA . LEU A 1 177 ? -3.002 -12.209 8.569 1.00 98.38 177 LEU A CA 1
ATOM 1452 C C . LEU A 1 177 ? -4.220 -12.426 9.472 1.00 98.38 177 LEU A C 1
ATOM 1454 O O . LEU A 1 177 ? -4.864 -11.450 9.845 1.00 98.38 177 LEU A O 1
ATOM 1458 N N . ARG A 1 178 ? -4.502 -13.668 9.882 1.00 97.44 178 ARG A N 1
ATOM 1459 C CA . ARG A 1 178 ? -5.634 -14.007 10.766 1.00 97.44 178 ARG A CA 1
ATOM 1460 C C . ARG A 1 178 ? -5.514 -13.422 12.172 1.00 97.44 178 ARG A C 1
ATOM 1462 O O . ARG A 1 178 ? -6.527 -13.159 12.808 1.00 97.44 178 ARG A O 1
ATOM 1469 N N . LYS A 1 179 ? -4.292 -13.192 12.662 1.00 97.00 179 LYS A N 1
ATOM 1470 C CA . LYS A 1 179 ? -4.063 -12.495 13.941 1.00 97.00 179 LYS A CA 1
ATOM 1471 C C . LYS A 1 179 ? -4.430 -11.010 13.883 1.00 97.00 179 LYS A C 1
ATOM 1473 O O . LYS A 1 179 ? -4.667 -10.408 14.926 1.00 97.00 179 LYS A O 1
ATOM 1478 N N . ILE A 1 180 ? -4.424 -10.410 12.692 1.00 97.06 180 ILE A N 1
ATOM 1479 C CA . ILE A 1 180 ? -4.574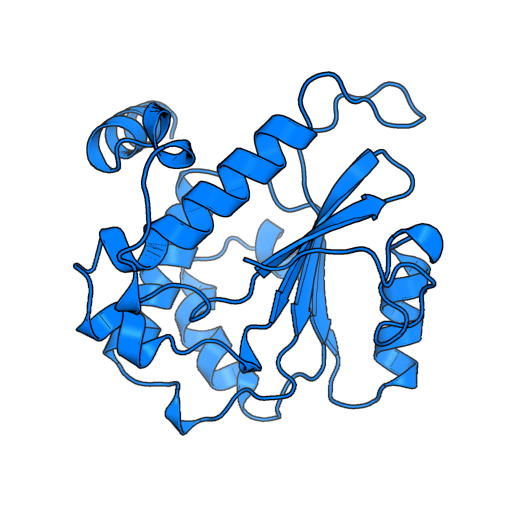 -8.960 12.502 1.00 97.06 180 ILE A CA 1
ATOM 1480 C C . ILE A 1 180 ? -5.939 -8.607 11.901 1.00 97.06 180 ILE A C 1
ATOM 1482 O O . ILE A 1 180 ? -6.502 -7.559 12.223 1.00 97.06 180 ILE A O 1
ATOM 1486 N N . PHE A 1 181 ? -6.460 -9.456 11.017 1.00 98.00 181 PHE A N 1
ATOM 1487 C CA . PHE A 1 181 ? -7.649 -9.193 10.218 1.00 98.00 181 PHE A CA 1
ATOM 1488 C C . PHE A 1 181 ? -8.713 -10.272 10.439 1.00 98.00 181 PHE A C 1
ATOM 1490 O O . PHE A 1 181 ? -8.378 -11.458 10.481 1.00 98.00 181 PHE A O 1
ATOM 1497 N N . PRO A 1 182 ? -10.000 -9.890 10.511 1.00 97.38 182 PRO A N 1
ATOM 1498 C CA . PRO A 1 182 ? -11.082 -10.849 10.651 1.00 97.38 182 PRO A CA 1
ATOM 1499 C C . PRO A 1 182 ? -11.206 -11.707 9.388 1.00 97.38 182 PRO A C 1
ATOM 1501 O O . PRO A 1 182 ? -11.077 -11.216 8.261 1.00 97.38 182 PRO A O 1
ATOM 1504 N N . GLU A 1 183 ? -11.523 -12.989 9.568 1.00 96.88 183 GLU A N 1
ATOM 1505 C CA . GLU A 1 183 ? -11.678 -13.943 8.461 1.00 96.88 183 GLU A CA 1
ATOM 1506 C C . GLU A 1 183 ? -12.750 -13.507 7.452 1.00 96.88 183 GLU A C 1
ATOM 1508 O O . GLU A 1 183 ? -12.633 -13.792 6.263 1.00 96.88 183 GLU A O 1
ATOM 1513 N N . SER A 1 184 ? -13.773 -12.776 7.899 1.00 97.00 184 SER A N 1
ATOM 1514 C CA . SER A 1 184 ? -14.843 -12.230 7.056 1.00 97.00 184 SER A CA 1
ATOM 1515 C C . SER A 1 184 ? -14.415 -11.065 6.161 1.00 97.00 184 SER A C 1
ATOM 1517 O O . SER A 1 184 ? -15.182 -10.667 5.290 1.00 97.00 184 SER A O 1
ATOM 1519 N N . SER A 1 185 ? -13.214 -10.513 6.349 1.00 96.88 185 SER A N 1
ATOM 1520 C CA . SER A 1 185 ? -12.653 -9.464 5.485 1.00 96.88 185 SER A CA 1
ATOM 1521 C C . SER A 1 185 ? -11.560 -9.978 4.556 1.00 96.88 185 SER A C 1
ATOM 1523 O O . SER A 1 185 ? -11.260 -9.338 3.549 1.00 96.88 185 SER A O 1
ATOM 1525 N N . LEU A 1 186 ? -10.947 -11.116 4.883 1.00 97.75 186 LEU A N 1
ATOM 1526 C CA . LEU A 1 186 ? -9.885 -11.706 4.080 1.00 97.75 186 LEU A CA 1
ATOM 1527 C C . LEU A 1 186 ? -10.472 -12.594 2.968 1.00 97.75 186 LEU A C 1
ATOM 1529 O O . LEU A 1 186 ? -11.371 -13.392 3.235 1.00 97.75 186 LEU A O 1
ATOM 1533 N N . PRO A 1 187 ? -9.938 -12.530 1.739 1.00 97.19 187 PRO A N 1
ATOM 1534 C CA . PRO A 1 187 ? -10.215 -13.530 0.712 1.00 97.19 187 PRO A CA 1
ATOM 1535 C C . PRO A 1 187 ? -9.810 -14.941 1.121 1.00 97.19 187 PRO A C 1
ATOM 1537 O O . PRO A 1 187 ? -8.875 -15.119 1.909 1.00 97.19 187 PRO A O 1
ATOM 1540 N N . THR A 1 188 ? -10.449 -15.961 0.544 1.00 97.12 188 THR A N 1
ATOM 1541 C CA . THR A 1 188 ? -10.160 -17.361 0.891 1.00 97.12 188 THR A CA 1
ATOM 1542 C C . THR A 1 188 ? -8.722 -17.752 0.566 1.00 97.12 188 THR A C 1
ATOM 1544 O O . THR A 1 188 ? -8.070 -18.440 1.358 1.00 97.12 188 THR A O 1
ATOM 1547 N N . ILE A 1 189 ? -8.151 -17.210 -0.515 1.00 95.31 189 ILE A N 1
ATOM 1548 C CA . ILE A 1 189 ? -6.729 -17.407 -0.839 1.00 95.31 189 ILE A CA 1
ATOM 1549 C C . ILE A 1 189 ? -5.794 -16.897 0.271 1.00 95.31 189 ILE A C 1
ATOM 1551 O O . ILE A 1 189 ? -4.757 -17.518 0.518 1.00 95.31 189 ILE A O 1
ATOM 1555 N N . TYR A 1 190 ? -6.209 -15.860 1.010 1.00 97.19 190 TYR A N 1
ATOM 1556 C CA . TYR A 1 190 ? -5.483 -15.272 2.139 1.00 97.19 190 TYR A CA 1
ATOM 1557 C C . TYR A 1 190 ? -5.929 -15.810 3.508 1.00 97.19 190 TYR A C 1
ATOM 1559 O O . TYR A 1 190 ? -5.572 -15.251 4.542 1.00 97.19 190 TYR A O 1
ATOM 1567 N N . GLY A 1 191 ? -6.691 -16.909 3.526 1.00 95.94 191 GLY A N 1
ATOM 1568 C CA . GLY A 1 191 ? -7.112 -17.586 4.751 1.00 95.94 191 GLY A CA 1
ATOM 1569 C C . GLY A 1 191 ? -8.402 -17.054 5.373 1.00 95.94 191 GLY A C 1
ATOM 1570 O O . GLY A 1 191 ? -8.669 -17.380 6.526 1.00 95.94 191 GLY A O 1
ATOM 1571 N N . GLY A 1 192 ? -9.203 -16.269 4.655 1.00 97.12 192 GLY A N 1
ATOM 1572 C CA . GLY A 1 192 ? -10.529 -15.857 5.115 1.00 97.12 192 GLY A CA 1
ATOM 1573 C C . GLY A 1 192 ? -11.687 -16.523 4.378 1.00 97.12 192 GLY A C 1
ATOM 1574 O O . GLY A 1 192 ? -11.600 -17.663 3.921 1.00 97.12 192 GLY A O 1
ATOM 1575 N N . THR A 1 193 ? -12.788 -15.785 4.279 1.00 97.12 193 THR A N 1
ATOM 1576 C CA . THR A 1 193 ? -14.086 -16.235 3.750 1.00 97.12 193 THR A CA 1
ATOM 1577 C C . THR A 1 193 ? -14.728 -15.231 2.784 1.00 97.12 193 THR A C 1
ATOM 1579 O O . THR A 1 193 ? -15.855 -15.441 2.338 1.00 97.12 193 THR A O 1
ATOM 1582 N N . ASN A 1 194 ? -14.038 -14.133 2.447 1.00 94.19 194 ASN A N 1
ATOM 1583 C CA . ASN A 1 194 ? -14.568 -13.066 1.601 1.00 94.19 194 ASN A CA 1
ATOM 1584 C C . ASN A 1 194 ? -14.012 -13.087 0.175 1.00 94.19 194 ASN A C 1
ATOM 1586 O O . ASN A 1 194 ? -13.095 -12.337 -0.153 1.00 94.19 194 ASN A O 1
ATOM 1590 N N . ASP A 1 195 ? -14.638 -13.861 -0.704 1.00 92.44 195 ASP A N 1
ATOM 1591 C CA . ASP A 1 195 ? -14.303 -13.846 -2.135 1.00 92.44 195 ASP A CA 1
ATOM 1592 C C . ASP A 1 195 ? -15.065 -12.764 -2.929 1.00 92.44 195 ASP A C 1
ATOM 1594 O O . ASP A 1 195 ? -14.836 -12.573 -4.121 1.00 92.44 195 ASP A O 1
ATOM 1598 N N . ASN A 1 196 ? -15.917 -11.977 -2.262 1.00 89.62 196 ASN A N 1
ATOM 1599 C CA . ASN A 1 196 ? -16.700 -10.893 -2.862 1.00 89.62 196 ASN A CA 1
ATOM 1600 C C . ASN A 1 196 ? -15.979 -9.535 -2.770 1.00 89.62 196 ASN A C 1
ATOM 1602 O O . ASN A 1 196 ? -16.560 -8.525 -2.364 1.00 89.62 196 ASN A O 1
ATOM 1606 N N . TYR A 1 197 ? -14.705 -9.492 -3.157 1.00 86.31 197 TYR A N 1
ATOM 1607 C CA . TYR A 1 197 ? -13.899 -8.270 -3.190 1.00 86.31 197 TYR A CA 1
ATOM 1608 C C . TYR A 1 197 ? -13.575 -7.859 -4.628 1.00 86.31 197 TYR A C 1
ATOM 1610 O O . TYR A 1 197 ? -13.590 -8.668 -5.554 1.00 86.31 197 TYR A O 1
ATOM 1618 N N . LYS A 1 198 ? -13.295 -6.569 -4.829 1.00 81.62 198 LYS A N 1
ATOM 1619 C CA . LYS A 1 198 ? -12.922 -6.028 -6.139 1.00 81.62 198 LYS A CA 1
ATOM 1620 C C . LYS A 1 198 ? -11.570 -5.346 -6.052 1.00 81.62 198 LYS A C 1
ATOM 1622 O O . LYS A 1 198 ? -11.331 -4.522 -5.170 1.00 81.62 198 LYS A O 1
ATOM 1627 N N . ILE A 1 199 ? -10.718 -5.686 -7.005 1.00 83.88 199 ILE A N 1
ATOM 1628 C CA . ILE A 1 199 ? -9.433 -5.046 -7.248 1.00 83.88 199 ILE A CA 1
ATOM 1629 C C . ILE A 1 199 ? -9.574 -4.243 -8.544 1.00 83.88 199 ILE A C 1
ATOM 1631 O O . ILE A 1 199 ? -10.171 -4.744 -9.498 1.00 83.88 199 ILE A O 1
ATOM 1635 N N . SER A 1 200 ? -9.101 -2.994 -8.537 1.00 69.31 200 SER A N 1
ATOM 1636 C CA . SER A 1 200 ? -9.070 -2.106 -9.712 1.00 69.31 200 SER A CA 1
ATOM 1637 C C . SER A 1 200 ? -7.862 -2.365 -10.595 1.00 69.31 200 SER A C 1
ATOM 1639 O O . SER A 1 200 ? -6.800 -2.639 -9.992 1.00 69.31 200 SER A O 1
#

Solvent-accessible surface area (backbone atoms only — not comparable to full-atom values): 10845 Å² total; per-residue (Å²): 106,67,70,60,35,52,53,48,34,64,76,68,42,50,91,51,32,83,77,59,75,75,57,78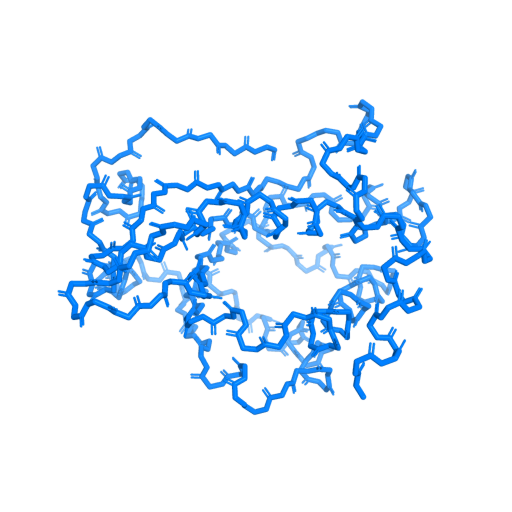,95,55,62,67,32,60,35,30,29,61,46,40,44,31,89,43,55,30,42,30,37,40,31,38,59,18,67,36,42,52,61,58,41,59,72,74,38,54,80,74,56,53,45,42,66,58,53,32,50,50,50,53,51,55,60,70,23,62,95,40,49,25,89,88,68,46,74,34,74,38,29,35,39,39,38,36,30,77,59,57,53,78,85,61,70,38,74,68,39,52,49,50,49,32,49,43,33,38,50,43,57,66,66,46,72,77,31,69,64,38,33,44,34,31,30,45,54,94,63,46,66,64,60,45,62,65,31,48,85,43,51,52,69,76,59,58,75,32,53,44,83,30,46,74,56,58,70,62,43,30,53,54,43,57,76,69,34,46,44,76,24,27,34,49,94,57,66,25,69,28,76,89,56,59,66,69

Nearest PDB structures (foldseek):
  4omk-assembly2_B  TM=9.374E-01  e=1.915E-15  Homo sapiens
  4tlg-assembly2_B  TM=9.361E-01  e=1.757E-14  Homo sapiens
  1olm-assembly3_E  TM=9.302E-01  e=1.757E-14  Homo sapiens
  4tlg-assembly1_A  TM=9.378E-01  e=3.396E-14  Homo sapiens
  4uyb-assembly1_A  TM=9.273E-01  e=3.199E-14  Homo sapiens

pLDDT: mean 93.5, std 4.79, range [69.31, 98.69]

Mean predicted aligned error: 3.43 Å